Protein AF-0000000083140400 (afdb_homodimer)

InterPro domains:
  IPR005149 Transcription regulator PadR, N-terminal [PF03551] (16-89)
  IPR036388 Winged helix-like DNA-binding domain superfamily [G3DSA:1.10.10.10] (2-108)
  IPR036390 Winged helix DNA-binding domain superfamily [SSF46785] (5-99)

Structure (mmCIF, N/CA/C/O backbone):
data_AF-0000000083140400-model_v1
#
loop_
_entity.id
_entity.type
_entity.pdbx_description
1 polymer 'Transcriptional regulator YqjI'
#
loop_
_atom_site.group_PDB
_atom_site.id
_atom_site.type_symbol
_atom_site.label_atom_id
_atom_site.label_alt_id
_atom_site.label_comp_id
_atom_site.label_asym_id
_atom_site.label_entity_id
_atom_site.label_seq_id
_atom_site.pdbx_PDB_ins_code
_atom_site.Cartn_x
_atom_site.Cartn_y
_atom_site.Cartn_z
_atom_site.occupancy
_atom_site.B_iso_or_equiv
_atom_site.auth_seq_id
_atom_site.auth_comp_id
_atom_site.auth_asym_id
_atom_site.auth_atom_id
_atom_site.pdbx_PDB_model_num
ATOM 1 N N . MET A 1 1 ? 8.641 -5.812 14 1 55.59 1 MET A N 1
ATOM 2 C CA . MET A 1 1 ? 9.031 -6.004 12.609 1 55.59 1 MET A CA 1
ATOM 3 C C . MET A 1 1 ? 8.711 -4.766 11.781 1 55.59 1 MET A C 1
ATOM 5 O O . MET A 1 1 ? 7.672 -4.137 11.969 1 55.59 1 MET A O 1
ATOM 9 N N . ALA A 1 2 ? 9.719 -4.379 11 1 76.62 2 ALA A N 1
ATOM 10 C CA . ALA A 1 2 ? 9.539 -3.174 10.195 1 76.62 2 ALA A CA 1
ATOM 11 C C . ALA A 1 2 ? 8.656 -3.445 8.984 1 76.62 2 ALA A C 1
ATOM 13 O O . ALA A 1 2 ? 8.703 -4.527 8.398 1 76.62 2 ALA A O 1
ATOM 14 N N . VAL A 1 3 ? 7.59 -2.66 8.742 1 90 3 VAL A N 1
A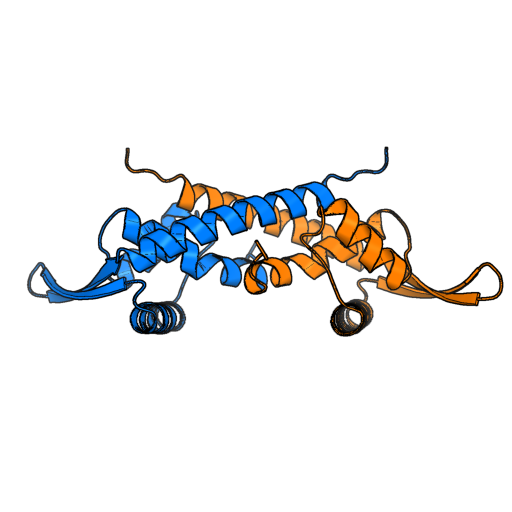TOM 15 C CA . VAL A 1 3 ? 6.703 -2.744 7.586 1 90 3 VAL A CA 1
ATOM 16 C C . VAL A 1 3 ? 7.457 -2.32 6.324 1 90 3 VAL A C 1
ATOM 18 O O . VAL A 1 3 ? 8.219 -1.352 6.344 1 90 3 VAL A O 1
ATOM 21 N N . ASP A 1 4 ? 7.262 -3.107 5.32 1 90.38 4 ASP A N 1
ATOM 22 C CA . ASP A 1 4 ? 7.871 -2.822 4.027 1 90.38 4 ASP A CA 1
ATOM 23 C C . ASP A 1 4 ? 7.551 -1.4 3.568 1 90.38 4 ASP A C 1
ATOM 25 O O . ASP A 1 4 ? 6.402 -0.961 3.646 1 90.38 4 ASP A O 1
ATOM 29 N N . ARG A 1 5 ? 8.578 -0.752 3.094 1 89.88 5 ARG A N 1
ATOM 30 C CA . ARG A 1 5 ? 8.438 0.638 2.674 1 89.88 5 ARG A CA 1
ATOM 31 C C . ARG A 1 5 ? 7.469 0.76 1.502 1 89.88 5 ARG A C 1
ATOM 33 O O . ARG A 1 5 ? 6.746 1.753 1.388 1 89.88 5 ARG A O 1
ATOM 40 N N . SER A 1 6 ? 7.473 -0.221 0.644 1 91.44 6 SER A N 1
ATOM 41 C CA . SER A 1 6 ? 6.602 -0.191 -0.527 1 91.44 6 SER A CA 1
ATOM 42 C C . SER A 1 6 ? 5.133 -0.155 -0.121 1 91.44 6 SER A C 1
ATOM 44 O O . SER A 1 6 ? 4.297 0.389 -0.845 1 91.44 6 SER A O 1
ATOM 46 N N . LEU A 1 7 ? 4.809 -0.678 0.993 1 93.31 7 LEU A N 1
ATOM 47 C CA . LEU A 1 7 ? 3.439 -0.65 1.497 1 93.31 7 LEU A CA 1
ATOM 48 C C . LEU A 1 7 ? 3.082 0.737 2.02 1 93.31 7 LEU A C 1
ATOM 50 O O . LEU A 1 7 ? 2.004 1.259 1.722 1 93.31 7 LEU A O 1
ATOM 54 N N . VAL A 1 8 ? 4.027 1.354 2.713 1 93.38 8 VAL A N 1
ATOM 55 C CA . VAL A 1 8 ? 3.766 2.572 3.475 1 93.38 8 VAL A CA 1
ATOM 56 C C . VAL A 1 8 ? 3.691 3.768 2.527 1 93.38 8 VAL A C 1
ATOM 58 O O . VAL A 1 8 ? 2.857 4.66 2.707 1 93.38 8 VAL A O 1
ATOM 61 N N . SER A 1 9 ? 4.406 3.754 1.445 1 92.31 9 SER A N 1
ATOM 62 C CA . SER A 1 9 ? 4.551 4.914 0.569 1 92.31 9 SER A CA 1
ATOM 63 C C . SER A 1 9 ? 3.234 5.246 -0.125 1 92.31 9 SER A C 1
ATOM 65 O O . SER A 1 9 ? 2.895 6.422 -0.29 1 92.31 9 SER A O 1
ATOM 67 N N . GLY A 1 10 ? 2.504 4.332 -0.424 1 92.69 10 GLY A N 1
ATOM 68 C CA . GLY A 1 10 ? 1.28 4.527 -1.184 1 92.69 10 GLY A CA 1
ATOM 69 C C . GLY A 1 10 ? 0.194 5.23 -0.394 1 92.69 10 GLY A C 1
ATOM 70 O O . GLY A 1 10 ? -0.726 5.812 -0.975 1 92.69 10 GLY A O 1
ATOM 71 N N . SER A 1 11 ? 0.325 5.23 0.892 1 96.06 11 SER A N 1
ATOM 72 C CA . SER A 1 11 ? -0.75 5.762 1.722 1 96.06 11 SER A CA 1
ATOM 73 C C . SER A 1 11 ? -0.312 7.035 2.441 1 96.06 11 SER A C 1
ATOM 75 O O . SER A 1 11 ? -1.126 7.703 3.084 1 96.06 11 SER A O 1
ATOM 77 N N . THR A 1 12 ? 0.872 7.414 2.293 1 96.88 12 THR A N 1
ATOM 78 C CA . THR A 1 12 ? 1.45 8.461 3.125 1 96.88 12 THR A CA 1
ATOM 79 C C . THR A 1 12 ? 0.752 9.797 2.879 1 96.88 12 THR A C 1
ATOM 81 O O . THR A 1 12 ? 0.386 10.5 3.824 1 96.88 12 THR A O 1
ATOM 84 N N . THR A 1 13 ? 0.52 10.148 1.615 1 97.88 13 THR A N 1
ATOM 85 C CA . THR A 1 13 ? -0.16 11.391 1.28 1 97.88 13 THR A CA 1
ATOM 86 C C . THR A 1 13 ? -1.548 11.438 1.912 1 97.88 13 THR A C 1
ATOM 88 O O . THR A 1 13 ? -1.934 12.453 2.502 1 97.88 13 THR A O 1
ATOM 91 N N . MET A 1 14 ? -2.27 10.391 1.793 1 98.38 14 MET A N 1
ATOM 92 C CA . MET A 1 14 ? -3.609 10.297 2.365 1 98.38 14 MET A CA 1
ATOM 93 C C . MET A 1 14 ? -3.576 10.539 3.871 1 98.38 14 MET A C 1
ATOM 95 O O . MET A 1 14 ? -4.402 11.281 4.402 1 98.38 14 MET A O 1
ATOM 99 N N . LEU A 1 15 ? -2.588 9.93 4.527 1 98.62 15 LEU A N 1
ATOM 100 C CA . LEU A 1 15 ? -2.539 9.992 5.984 1 98.62 15 LEU A CA 1
ATOM 101 C C . LEU A 1 15 ? -2.141 11.383 6.457 1 98.62 15 LEU A C 1
ATOM 103 O O . LEU A 1 15 ? -2.654 11.875 7.465 1 98.62 15 LEU A O 1
ATOM 107 N N . LEU A 1 16 ? -1.238 12.008 5.711 1 98.69 16 LEU A N 1
ATOM 108 C CA . LEU A 1 16 ? -0.863 13.375 6.051 1 98.69 16 LEU A CA 1
ATOM 109 C C . LEU A 1 16 ? -2.041 14.32 5.863 1 98.69 16 LEU A C 1
ATOM 111 O O . LEU A 1 16 ? -2.277 15.195 6.699 1 98.69 16 LEU A O 1
ATOM 115 N N . LEU A 1 17 ? -2.764 14.164 4.797 1 98.81 17 LEU A N 1
ATOM 116 C CA . LEU A 1 17 ? -3.955 14.977 4.582 1 98.81 17 LEU A CA 1
ATOM 117 C C . LEU A 1 17 ? -4.992 14.719 5.672 1 98.81 17 LEU A C 1
ATOM 119 O O . LEU A 1 17 ? -5.684 15.648 6.102 1 98.81 17 LEU A O 1
ATOM 123 N N . LYS A 1 18 ? -5.117 13.484 6.035 1 98.81 18 LYS A N 1
ATOM 124 C CA . LYS A 1 18 ? -6.039 13.156 7.121 1 98.81 18 LYS A CA 1
ATOM 125 C C . LYS A 1 18 ? -5.66 13.898 8.398 1 98.81 18 LYS A C 1
ATOM 127 O O . LYS A 1 18 ? -6.527 14.461 9.078 1 98.81 18 LYS A O 1
ATOM 132 N N . LEU A 1 19 ? -4.398 13.883 8.773 1 98.56 19 LEU A N 1
ATOM 133 C CA . LEU A 1 19 ? -3.949 14.625 9.953 1 98.56 19 LEU A CA 1
ATOM 134 C C . LEU A 1 19 ? -4.336 16.094 9.852 1 98.56 19 LEU A C 1
ATOM 136 O O . LEU A 1 19 ? -4.875 16.672 10.805 1 98.56 19 LEU A O 1
ATO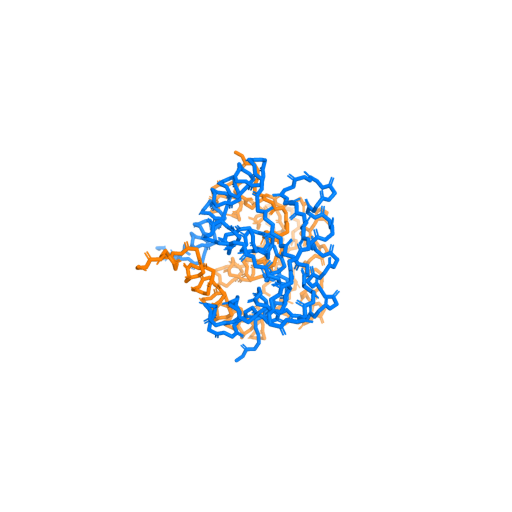M 140 N N . LEU A 1 20 ? -4.094 16.672 8.664 1 98.69 20 LEU A N 1
ATOM 141 C CA . LEU A 1 20 ? -4.316 18.094 8.469 1 98.69 20 LEU A CA 1
ATOM 142 C C . LEU A 1 20 ? -5.809 18.406 8.414 1 98.69 20 LEU A C 1
ATOM 144 O O . LEU A 1 20 ? -6.215 19.562 8.609 1 98.69 20 LEU A O 1
ATOM 148 N N . SER A 1 21 ? -6.598 17.422 8.062 1 98.5 21 SER A N 1
ATOM 149 C CA . SER A 1 21 ? -8.047 17.625 8.086 1 98.5 21 SER A CA 1
ATOM 150 C C . SER A 1 21 ? -8.555 17.797 9.508 1 98.5 21 SER A C 1
ATOM 152 O O . SER A 1 21 ? -9.664 18.297 9.719 1 98.5 21 SER A O 1
ATOM 154 N N . GLU A 1 22 ? -7.824 17.344 10.453 1 98 22 GLU A N 1
ATOM 155 C CA . GLU A 1 22 ? -8.211 17.453 11.859 1 98 22 GLU A CA 1
ATOM 156 C C . GLU A 1 22 ? -7.742 18.766 12.453 1 98 22 GLU A C 1
ATOM 158 O O . GLU A 1 22 ? -8.445 19.375 13.273 1 98 22 GLU A O 1
ATOM 163 N N . LYS A 1 23 ? -6.637 19.266 12.172 1 97.81 23 LYS A N 1
ATOM 164 C CA . LYS A 1 23 ? -6.082 20.562 12.578 1 97.81 23 LYS A CA 1
ATOM 165 C C . LYS A 1 23 ? -4.84 20.906 11.766 1 97.81 23 LYS A C 1
ATOM 167 O O . LYS A 1 23 ? -4.184 20.016 11.219 1 97.81 23 LYS A O 1
ATOM 172 N N . ASP A 1 24 ? -4.516 22.156 11.719 1 98.5 24 ASP A N 1
ATOM 173 C CA . ASP A 1 24 ? -3.248 22.578 11.141 1 98.5 24 ASP A CA 1
ATOM 174 C C . ASP A 1 24 ? -2.066 22.094 11.969 1 98.5 24 ASP A C 1
ATOM 176 O O . ASP A 1 24 ? -2.137 22.062 13.203 1 98.5 24 ASP A O 1
ATOM 180 N N . MET A 1 25 ? -1.02 21.688 11.273 1 97.75 25 MET A N 1
ATOM 181 C CA . MET A 1 25 ? 0.146 21.156 11.977 1 97.75 25 MET A CA 1
ATOM 182 C C . MET A 1 25 ? 1.438 21.641 11.32 1 97.75 25 MET A C 1
ATOM 184 O O . MET A 1 25 ? 1.475 21.875 10.117 1 97.75 25 MET A O 1
ATOM 188 N N . TYR A 1 26 ? 2.514 21.812 12.102 1 97.19 26 TYR A N 1
ATOM 189 C CA . TYR A 1 26 ? 3.852 21.984 11.539 1 97.19 26 TYR A CA 1
ATOM 190 C C . TYR A 1 26 ? 4.539 20.625 11.359 1 97.19 26 TYR A C 1
ATOM 192 O O . TYR A 1 26 ? 4.008 19.594 11.773 1 97.19 26 TYR A O 1
ATOM 200 N N . GLY A 1 27 ? 5.672 20.641 10.672 1 97.19 27 GLY A N 1
ATOM 201 C CA . GLY A 1 27 ? 6.328 19.406 10.234 1 97.19 27 GLY A CA 1
ATOM 202 C C . GLY A 1 27 ? 6.562 18.422 11.359 1 97.19 27 GLY A C 1
ATOM 203 O O . GLY A 1 27 ? 6.156 17.266 11.273 1 97.19 27 GLY A O 1
ATOM 204 N N . TYR A 1 28 ? 7.188 18.906 12.398 1 96.44 28 TYR A N 1
ATOM 205 C CA . TYR A 1 28 ? 7.52 18.047 13.523 1 96.44 28 TYR A CA 1
ATOM 206 C C . TYR A 1 28 ? 6.258 17.469 14.156 1 96.44 28 TYR A C 1
ATOM 208 O O . TYR A 1 28 ? 6.219 16.281 14.523 1 96.44 28 TYR A O 1
ATOM 216 N N . 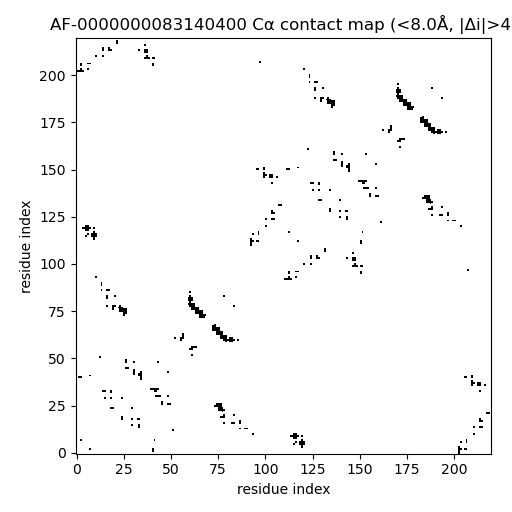GLU A 1 29 ? 5.324 18.25 14.359 1 97.19 29 GLU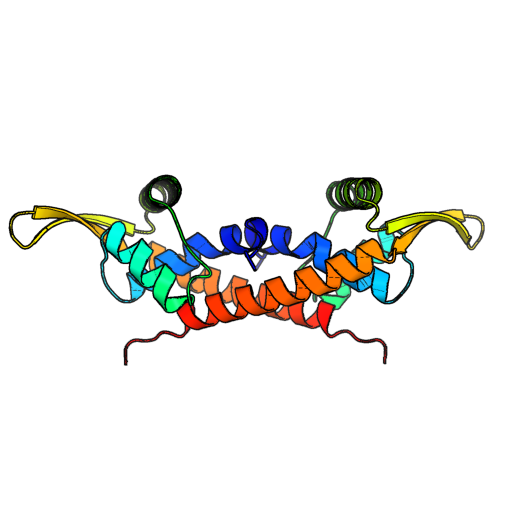 A N 1
ATOM 217 C CA . GLU A 1 29 ? 4.055 17.812 14.93 1 97.19 29 GLU A CA 1
ATOM 218 C C . GLU A 1 29 ? 3.408 16.719 14.078 1 97.19 29 GLU A C 1
ATOM 220 O O . GLU A 1 29 ? 2.848 15.766 14.609 1 97.19 29 GLU A O 1
ATOM 225 N N . MET A 1 30 ? 3.475 16.859 12.781 1 98.19 30 MET A N 1
ATOM 226 C CA . MET A 1 30 ? 2.908 15.867 11.867 1 98.19 30 MET A CA 1
ATOM 227 C C . MET A 1 30 ? 3.627 14.523 12 1 98.19 30 MET A C 1
ATOM 229 O O . MET A 1 30 ? 2.986 13.477 12.047 1 98.19 30 MET A O 1
ATOM 233 N N . ILE A 1 31 ? 4.949 14.609 12.07 1 98.38 31 ILE A N 1
ATOM 234 C CA . ILE A 1 31 ? 5.75 13.398 12.203 1 98.38 31 ILE A CA 1
ATOM 235 C C . ILE A 1 31 ? 5.387 12.68 13.5 1 98.38 31 ILE A C 1
ATOM 237 O O . ILE A 1 31 ? 5.133 11.477 13.5 1 98.38 31 ILE A O 1
ATOM 241 N N . GLU A 1 32 ? 5.254 13.453 14.586 1 98.25 32 GLU A N 1
ATOM 242 C CA . GLU A 1 32 ? 4.973 12.875 15.898 1 98.25 32 GLU A CA 1
ATOM 243 C C . GLU A 1 32 ? 3.555 12.32 15.961 1 98.25 32 GLU A C 1
ATOM 245 O O . GLU A 1 32 ? 3.34 11.211 16.469 1 98.25 32 GLU A O 1
ATOM 250 N N . THR A 1 33 ? 2.645 13.086 15.508 1 98.06 33 THR A N 1
ATOM 251 C CA . THR A 1 33 ? 1.248 12.664 15.547 1 98.06 33 THR A CA 1
ATOM 252 C C . THR A 1 33 ? 1.034 11.414 14.703 1 98.06 33 THR A C 1
ATOM 254 O O . THR A 1 33 ? 0.361 10.477 15.133 1 98.06 33 THR A O 1
ATOM 257 N N . LEU A 1 34 ? 1.595 11.375 13.477 1 98.19 34 LEU A N 1
ATOM 258 C CA . LEU A 1 34 ? 1.479 10.211 12.609 1 98.19 34 LEU A CA 1
ATOM 259 C C . LEU A 1 34 ? 2.088 8.977 13.266 1 98.19 34 LEU A C 1
ATOM 261 O O . LEU A 1 34 ? 1.499 7.891 13.227 1 98.19 34 LEU A O 1
ATOM 265 N N . ARG A 1 35 ? 3.281 9.148 13.828 1 97.94 35 ARG A N 1
ATOM 266 C CA . ARG A 1 35 ? 3.945 8.047 14.523 1 97.94 35 ARG A CA 1
ATOM 267 C C . ARG A 1 35 ? 3.064 7.496 15.641 1 97.94 35 ARG A C 1
ATOM 269 O O . ARG A 1 35 ? 2.863 6.281 15.734 1 97.94 35 ARG A O 1
ATOM 276 N N . GLU A 1 36 ? 2.512 8.383 16.422 1 97.75 36 GLU A N 1
ATOM 277 C CA . GLU A 1 36 ? 1.697 7.984 17.562 1 97.75 36 GLU A CA 1
ATOM 278 C C . GLU A 1 36 ? 0.417 7.285 17.125 1 97.75 36 GLU A C 1
ATOM 280 O O . GLU A 1 36 ? 0.105 6.191 17.594 1 97.75 36 GLU A O 1
ATOM 285 N N . LYS A 1 37 ? -0.291 7.863 16.203 1 97.31 37 LYS A N 1
ATOM 286 C CA . LYS A 1 37 ? -1.569 7.316 15.758 1 97.31 37 LYS A CA 1
ATOM 287 C C . LYS A 1 37 ? -1.378 5.98 15.055 1 97.31 37 LYS A C 1
ATOM 289 O O . LYS A 1 37 ? -2.266 5.125 15.078 1 97.31 37 LYS A O 1
ATOM 294 N N . SER A 1 38 ? -0.272 5.824 14.375 1 97.38 38 SER A N 1
ATOM 295 C CA . SER A 1 38 ? -0.008 4.605 13.617 1 97.38 38 SER A CA 1
ATOM 296 C C . SER A 1 38 ? 0.664 3.551 14.492 1 97.38 38 SER A C 1
ATOM 298 O O . SER A 1 38 ? 1.042 2.482 14 1 97.38 38 SER A O 1
ATOM 300 N N . GLN A 1 39 ? 0.862 3.873 15.82 1 95.88 39 GLN A N 1
ATOM 301 C CA . GLN A 1 39 ? 1.556 2.994 16.766 1 95.88 39 GLN A CA 1
ATOM 302 C C . GLN A 1 39 ? 2.947 2.635 16.25 1 95.88 39 GLN A C 1
ATOM 304 O O . GLN A 1 39 ? 3.316 1.458 16.203 1 95.88 39 GLN A O 1
ATOM 309 N N . ASN A 1 40 ? 3.648 3.623 15.734 1 96.56 40 ASN A N 1
ATOM 310 C CA . ASN A 1 40 ? 5.059 3.605 15.359 1 96.56 40 ASN A CA 1
ATOM 311 C C . ASN A 1 40 ? 5.266 2.914 14.008 1 96.56 40 ASN A C 1
ATOM 313 O O . ASN A 1 40 ? 6.391 2.57 13.656 1 96.56 40 ASN A O 1
ATOM 317 N N . VAL A 1 41 ? 4.223 2.676 13.258 1 96.81 41 VAL A N 1
ATOM 318 C CA . VAL A 1 41 ? 4.348 2.029 11.953 1 96.81 41 VAL A CA 1
ATOM 319 C C . VAL A 1 41 ? 4.805 3.049 10.914 1 96.81 41 VAL A C 1
ATOM 321 O O . VAL A 1 41 ? 5.664 2.754 10.078 1 96.81 41 VAL A O 1
ATOM 324 N N . PHE A 1 42 ? 4.211 4.215 10.922 1 97.06 42 PHE A N 1
ATOM 325 C CA . PHE A 1 42 ? 4.617 5.309 10.047 1 97.06 42 PHE A CA 1
ATOM 326 C C . PHE A 1 42 ? 5.57 6.254 10.773 1 97.06 42 PHE A C 1
ATOM 328 O O . PHE A 1 42 ? 5.133 7.094 11.562 1 97.06 42 PHE A O 1
ATOM 335 N N . GLU A 1 43 ? 6.812 6.125 10.5 1 95.69 43 GLU A N 1
ATOM 336 C CA . GLU A 1 43 ? 7.859 6.969 11.07 1 95.69 43 GLU A CA 1
ATOM 337 C C . GLU A 1 43 ? 8.594 7.75 9.984 1 95.69 43 GLU A C 1
ATOM 339 O O . GLU A 1 43 ? 9.617 7.289 9.461 1 95.69 43 GLU A O 1
ATOM 344 N N . LEU A 1 44 ? 8.148 8.891 9.688 1 96.62 44 LEU A N 1
ATOM 345 C CA . LEU A 1 44 ? 8.727 9.711 8.633 1 96.62 44 LEU A CA 1
ATOM 346 C C . LEU A 1 44 ? 9.898 10.531 9.156 1 96.62 44 LEU A C 1
ATOM 348 O O . LEU A 1 44 ? 9.859 11.031 10.289 1 96.62 44 LEU A O 1
ATOM 352 N N . LYS A 1 45 ? 10.875 10.594 8.398 1 96.25 45 LYS A N 1
ATOM 353 C CA . LYS A 1 45 ? 11.953 11.539 8.648 1 96.25 45 LYS A CA 1
ATOM 354 C C . LYS A 1 45 ? 11.68 12.875 7.973 1 96.25 45 LYS A C 1
ATOM 356 O O . LYS A 1 45 ? 10.914 12.953 7.016 1 96.25 45 LYS A O 1
ATOM 361 N N . ALA A 1 46 ? 12.391 13.914 8.508 1 96.19 46 ALA A N 1
ATOM 362 C CA . ALA A 1 46 ? 12.25 15.242 7.914 1 96.19 46 ALA A CA 1
ATOM 363 C C . ALA A 1 46 ? 12.539 15.211 6.414 1 96.19 46 ALA A C 1
ATOM 365 O O . ALA A 1 46 ? 11.844 15.852 5.629 1 96.19 46 ALA A O 1
ATOM 366 N N . GLY A 1 47 ? 13.453 14.508 6.043 1 97.12 47 GLY A N 1
ATOM 367 C CA . GLY A 1 47 ? 13.875 14.43 4.652 1 97.12 47 GLY A CA 1
ATOM 368 C C . GLY A 1 47 ? 12.828 13.805 3.748 1 97.12 47 GLY A C 1
ATOM 369 O O . GLY A 1 47 ? 12.875 13.977 2.527 1 97.12 47 GLY A O 1
ATOM 370 N N . THR A 1 48 ? 11.914 13.062 4.25 1 96.44 48 THR A N 1
ATOM 371 C CA . THR A 1 48 ? 10.82 12.445 3.514 1 96.44 48 THR A CA 1
ATOM 372 C C . THR A 1 48 ? 9.57 13.312 3.578 1 96.44 48 THR A C 1
ATOM 374 O O . THR A 1 48 ? 8.883 13.508 2.568 1 96.44 48 THR A O 1
ATOM 377 N N . LEU A 1 49 ? 9.32 13.828 4.723 1 98.25 49 LEU A N 1
ATOM 378 C CA . LEU A 1 49 ? 8.102 14.602 4.949 1 98.25 49 LEU A CA 1
ATOM 379 C C . LEU A 1 49 ? 8.102 15.883 4.121 1 98.25 49 LEU A C 1
ATOM 381 O O . LEU A 1 49 ? 7.117 16.188 3.449 1 98.25 49 LEU A O 1
ATOM 385 N N . TYR A 1 50 ? 9.141 16.578 4.203 1 97.94 50 TYR A N 1
ATOM 386 C CA . TYR A 1 50 ? 9.109 17.938 3.682 1 97.94 50 TYR A CA 1
ATOM 387 C C . TYR A 1 50 ? 9.008 17.938 2.162 1 97.94 50 TYR A C 1
ATOM 389 O O . TYR A 1 50 ? 8.258 18.734 1.581 1 97.94 50 TYR A O 1
ATOM 397 N N . PRO A 1 51 ? 9.766 17.141 1.478 1 98.25 51 PRO A N 1
ATOM 398 C CA . PRO A 1 51 ? 9.523 17.047 0.037 1 98.25 51 PRO A CA 1
ATOM 399 C C . PRO A 1 51 ? 8.078 16.672 -0.292 1 98.25 51 PRO A C 1
ATOM 401 O O . PRO A 1 51 ? 7.504 17.188 -1.257 1 98.25 51 PRO A O 1
ATOM 404 N N . LEU A 1 52 ? 7.508 15.766 0.469 1 98 52 LEU A N 1
ATOM 405 C CA . LEU A 1 52 ? 6.113 15.391 0.274 1 98 52 LEU A CA 1
ATOM 406 C C . LEU A 1 52 ? 5.195 16.594 0.47 1 98 52 LEU A C 1
ATOM 408 O O . LEU A 1 52 ? 4.277 16.812 -0.32 1 98 52 LEU A O 1
ATOM 412 N N . LEU A 1 53 ? 5.418 17.344 1.514 1 98.69 53 LEU A N 1
ATOM 413 C CA . LEU A 1 53 ? 4.629 18.531 1.791 1 98.69 53 LEU A CA 1
ATOM 414 C C . LEU A 1 53 ? 4.77 19.547 0.663 1 98.69 53 LEU A C 1
ATOM 416 O O . LEU A 1 53 ? 3.781 20.156 0.243 1 98.69 53 LEU A O 1
ATOM 420 N N . HIS A 1 54 ? 5.965 19.719 0.23 1 98.5 54 HIS A N 1
ATOM 421 C CA . HIS A 1 54 ? 6.199 20.641 -0.877 1 98.5 54 HIS A CA 1
ATOM 422 C C . HIS A 1 54 ? 5.422 20.219 -2.119 1 98.5 54 HIS A C 1
ATOM 424 O O . HIS A 1 54 ? 4.781 21.047 -2.768 1 98.5 54 HIS A O 1
ATOM 430 N N . GLY A 1 55 ? 5.523 18.938 -2.453 1 98.5 55 GLY A N 1
ATOM 431 C CA . GLY A 1 55 ? 4.762 18.422 -3.578 1 98.5 55 GLY A CA 1
ATOM 432 C C . GLY A 1 55 ? 3.268 18.641 -3.438 1 98.5 55 GLY A C 1
ATOM 433 O O . GLY A 1 55 ? 2.592 19 -4.406 1 98.5 55 GLY A O 1
ATOM 434 N N . MET A 1 56 ? 2.727 18.453 -2.305 1 98.75 56 MET A N 1
ATOM 435 C CA . MET A 1 56 ? 1.301 18.641 -2.053 1 98.75 56 MET A CA 1
ATOM 436 C C . MET A 1 56 ? 0.921 20.125 -2.137 1 98.75 56 MET A C 1
ATOM 438 O O . MET A 1 56 ? -0.185 20.453 -2.562 1 98.75 56 MET A O 1
ATOM 442 N N . GLU A 1 57 ? 1.804 20.922 -1.646 1 98.81 57 GLU A N 1
ATOM 443 C CA . GLU A 1 57 ? 1.582 22.359 -1.786 1 98.81 57 GLU A CA 1
ATOM 444 C C . GLU A 1 57 ? 1.524 22.766 -3.256 1 98.81 57 GLU A C 1
ATOM 446 O O . GLU A 1 57 ? 0.646 23.531 -3.658 1 98.81 57 GLU A O 1
ATOM 451 N N . ASP A 1 58 ? 2.465 22.266 -4.055 1 98.69 58 ASP A N 1
ATOM 452 C CA . ASP A 1 58 ? 2.518 22.547 -5.484 1 98.69 58 ASP A CA 1
ATOM 453 C C . ASP A 1 58 ? 1.218 22.141 -6.172 1 98.69 58 ASP A C 1
ATOM 455 O O . ASP A 1 58 ? 0.784 22.797 -7.125 1 98.69 58 ASP A O 1
ATOM 459 N N . LYS A 1 59 ? 0.599 21.109 -5.652 1 98.62 59 LYS A N 1
ATOM 460 C CA . LYS A 1 59 ? -0.638 20.594 -6.223 1 98.62 59 LYS A CA 1
ATOM 461 C C . LYS A 1 59 ? -1.859 21.25 -5.598 1 98.62 59 LYS A C 1
ATOM 463 O O . LYS A 1 59 ? -2.996 20.891 -5.898 1 98.62 59 LYS A O 1
ATOM 468 N N . LYS A 1 60 ? -1.614 22.109 -4.625 1 98.81 60 LYS A N 1
ATOM 469 C CA . LYS A 1 60 ? -2.625 22.938 -3.967 1 98.81 60 LYS A CA 1
ATOM 470 C C . LYS A 1 60 ? -3.473 22.109 -3.008 1 98.81 60 LYS A C 1
ATOM 472 O O . LYS A 1 60 ? -4.629 22.438 -2.748 1 98.81 60 LYS A O 1
ATOM 477 N N . TYR A 1 61 ? -2.928 20.984 -2.568 1 98.88 61 TYR A N 1
ATOM 478 C CA . TYR A 1 61 ? -3.621 20.188 -1.568 1 98.88 61 TYR A CA 1
ATOM 479 C C . TYR A 1 61 ? -3.59 20.859 -0.205 1 98.88 61 TYR A C 1
ATOM 481 O O . TYR A 1 61 ? -4.469 20.641 0.629 1 98.88 61 TYR A O 1
ATOM 489 N N . LEU A 1 62 ? -2.545 21.609 0.095 1 98.88 62 LEU A N 1
ATOM 490 C CA . LEU A 1 62 ? -2.375 22.328 1.354 1 98.88 62 LEU A CA 1
ATOM 491 C C . LEU A 1 62 ? -1.718 23.688 1.121 1 98.88 62 LEU A C 1
ATOM 493 O O . LEU A 1 62 ? -1.185 23.938 0.039 1 98.88 62 LEU A O 1
ATOM 497 N N . THR A 1 63 ? -1.848 24.578 2.029 1 98.81 63 THR A N 1
ATOM 498 C CA . THR A 1 63 ? -1.15 25.859 2.084 1 98.81 63 THR A CA 1
ATOM 499 C C . THR A 1 63 ? -0.254 25.938 3.318 1 98.81 63 THR A C 1
ATOM 501 O O . THR A 1 63 ? -0.399 25.141 4.246 1 98.81 63 THR A O 1
ATOM 504 N N . VAL A 1 64 ? 0.691 26.781 3.219 1 98.25 64 VAL A N 1
ATOM 505 C CA . VAL A 1 64 ? 1.636 26.938 4.316 1 98.25 64 VAL A CA 1
ATOM 506 C C . VAL A 1 64 ? 1.581 28.375 4.836 1 98.25 64 VAL A C 1
ATOM 508 O O . VAL A 1 64 ? 1.429 29.312 4.059 1 98.25 64 VAL A O 1
ATOM 511 N N . TYR A 1 65 ? 1.61 28.562 6.098 1 98.06 65 TYR A N 1
ATOM 512 C CA . TYR A 1 65 ? 1.696 29.891 6.703 1 98.06 65 TYR A CA 1
ATOM 513 C C . TYR A 1 65 ? 2.578 29.859 7.945 1 98.06 65 TYR A C 1
ATOM 515 O O . TYR A 1 65 ? 2.803 28.812 8.531 1 98.06 65 TYR A O 1
ATOM 523 N N . GLU A 1 66 ? 3.164 31.016 8.211 1 97.19 66 GLU A N 1
ATOM 524 C CA . GLU A 1 66 ? 4.027 31.109 9.383 1 97.19 66 GLU A CA 1
ATOM 525 C C . GLU A 1 66 ? 3.248 31.578 10.609 1 97.19 66 GLU A C 1
ATOM 527 O O . GLU A 1 66 ? 2.369 32.438 10.5 1 97.19 66 GLU A O 1
ATOM 532 N N . LYS A 1 67 ? 3.568 30.953 11.742 1 94.62 67 LYS A N 1
ATOM 533 C CA . LYS A 1 67 ? 2.977 31.344 13.023 1 94.62 67 LYS A CA 1
ATOM 534 C C . LYS A 1 67 ? 4.023 31.344 14.133 1 94.62 67 LYS A C 1
ATOM 536 O O . LYS A 1 67 ? 4.887 30.469 14.195 1 94.62 67 LYS A O 1
ATOM 541 N N . GLU A 1 68 ? 4.031 32.469 14.859 1 90.88 68 GLU A N 1
ATOM 542 C CA . GLU A 1 68 ? 4.941 32.531 16 1 90.88 68 GLU A CA 1
ATOM 543 C C . GLU A 1 68 ? 4.305 31.953 17.266 1 90.88 68 GLU A C 1
ATOM 545 O O . GLU A 1 68 ? 3.207 32.375 17.656 1 90.88 68 GLU A O 1
ATOM 550 N N . VAL A 1 69 ? 4.816 30.953 17.75 1 82.19 69 VAL A N 1
ATOM 551 C CA . VAL A 1 69 ? 4.355 30.359 19 1 82.19 69 VAL A CA 1
ATOM 552 C C . VAL A 1 69 ? 5.52 30.266 19.984 1 82.19 69 VAL A C 1
ATOM 554 O O . VAL A 1 69 ? 6.551 29.656 19.688 1 82.19 69 VAL A O 1
ATOM 557 N N . GLY A 1 70 ? 5.301 30.891 21.172 1 87.12 70 GLY A N 1
ATOM 558 C CA . GLY A 1 70 ? 6.328 30.844 22.188 1 87.12 70 GLY A CA 1
ATOM 559 C C . GLY A 1 70 ? 7.637 31.469 21.75 1 87.12 70 GLY A C 1
ATOM 560 O O . GLY A 1 70 ? 8.711 30.953 22.062 1 87.12 70 GLY A O 1
ATOM 561 N N . GLY A 1 71 ? 7.617 32.438 20.859 1 87.5 71 GLY A N 1
ATOM 562 C CA . GLY A 1 71 ? 8.805 33.156 20.422 1 87.5 71 GLY A CA 1
ATOM 563 C C . GLY A 1 71 ? 9.5 32.5 19.25 1 87.5 71 GLY A C 1
ATOM 564 O O . GLY A 1 71 ? 10.547 32.969 18.797 1 87.5 71 GLY A O 1
ATOM 565 N N . LYS A 1 72 ? 8.977 31.328 18.891 1 89.81 72 LYS A N 1
ATOM 566 C CA . LYS A 1 72 ? 9.531 30.641 17.719 1 89.81 72 LYS A CA 1
ATOM 567 C C . LYS A 1 72 ? 8.57 30.688 16.547 1 89.81 72 LYS A C 1
ATOM 569 O O . LYS A 1 72 ? 7.355 30.547 16.719 1 89.81 72 LYS A O 1
ATOM 574 N N . VAL A 1 73 ? 9.164 31.078 15.445 1 94.12 73 VAL A N 1
ATOM 575 C CA . VAL A 1 73 ? 8.367 31.094 14.219 1 94.12 73 VAL A CA 1
ATOM 576 C C . VAL A 1 73 ? 8.383 29.703 13.586 1 94.12 73 VAL A C 1
ATOM 578 O O . VAL A 1 73 ? 9.445 29.109 13.383 1 94.12 73 VAL A O 1
ATOM 581 N N . ARG A 1 74 ? 7.172 29.125 13.375 1 93.69 74 ARG A N 1
ATOM 582 C CA . ARG A 1 74 ? 7.043 27.812 12.734 1 93.69 74 ARG A CA 1
ATOM 583 C C . ARG A 1 74 ? 6.164 27.906 11.492 1 93.69 74 ARG A C 1
ATOM 585 O O . ARG A 1 74 ? 5.27 28.75 11.414 1 93.69 74 ARG A O 1
ATOM 592 N N . LYS A 1 75 ? 6.512 27 10.57 1 96.19 75 LYS A N 1
ATOM 593 C CA . LYS A 1 75 ? 5.68 26.859 9.375 1 96.19 75 LYS A CA 1
ATOM 594 C C . LYS A 1 75 ? 4.562 25.844 9.602 1 96.19 75 LYS A C 1
ATOM 596 O O . LYS A 1 75 ? 4.832 24.672 9.891 1 96.19 75 LYS A O 1
ATOM 601 N N . TYR A 1 76 ? 3.352 26.375 9.477 1 97.88 76 TYR A N 1
ATOM 602 C CA . TYR A 1 76 ? 2.176 25.531 9.633 1 97.88 76 TYR A CA 1
ATOM 603 C C . TYR A 1 76 ? 1.57 25.188 8.273 1 97.88 76 TYR A C 1
ATOM 605 O O . TYR A 1 76 ? 1.609 26.016 7.348 1 97.88 76 TYR A O 1
ATOM 613 N N . TYR A 1 77 ? 1.048 24.031 8.219 1 98.75 77 TYR A N 1
ATOM 614 C CA . TYR A 1 77 ? 0.383 23.562 7.008 1 98.75 77 TYR A CA 1
ATOM 615 C C . TYR A 1 77 ? -1.116 23.406 7.234 1 98.75 77 TYR A C 1
ATOM 617 O O . TYR A 1 77 ? -1.545 22.891 8.266 1 98.75 77 TYR A O 1
ATOM 625 N N . SER A 1 78 ? -1.823 23.891 6.258 1 98.81 78 SER A N 1
ATOM 626 C CA . SER A 1 78 ? -3.281 23.844 6.305 1 98.81 78 SER A CA 1
ATOM 627 C C . SER A 1 78 ? -3.852 23.172 5.059 1 98.81 78 SER A C 1
ATOM 629 O O . SER A 1 78 ? -3.467 23.516 3.936 1 98.81 78 SER A O 1
ATOM 631 N N . ILE A 1 79 ? -4.801 22.25 5.211 1 98.88 79 ILE A N 1
ATOM 632 C CA . ILE A 1 79 ? -5.418 21.562 4.082 1 98.88 79 ILE A CA 1
ATOM 633 C C . ILE A 1 79 ? -6.379 22.5 3.367 1 98.88 79 ILE A C 1
ATOM 635 O O . ILE A 1 79 ? -7.062 23.312 4.008 1 98.88 79 ILE A O 1
ATOM 639 N N . THR A 1 80 ? -6.422 22.438 2.057 1 98.94 80 THR A N 1
ATOM 640 C CA . THR A 1 80 ? -7.32 23.25 1.241 1 98.94 80 THR A CA 1
ATOM 641 C C . THR A 1 80 ? -8.586 22.469 0.886 1 98.94 80 THR A C 1
ATOM 643 O O . THR A 1 80 ? -8.711 21.297 1.23 1 98.94 80 THR A O 1
ATOM 646 N N . LYS A 1 81 ? -9.531 23.156 0.206 1 98.81 81 LYS A N 1
ATOM 647 C CA . LYS A 1 81 ? -10.703 22.469 -0.329 1 98.81 81 LYS A CA 1
ATOM 648 C C . LYS A 1 81 ? -10.305 21.375 -1.301 1 98.81 81 LYS A C 1
ATOM 650 O O . LYS A 1 81 ? -10.883 20.281 -1.284 1 98.81 81 LYS A O 1
ATOM 655 N N . THR A 1 82 ? -9.328 21.672 -2.15 1 98.88 82 THR A N 1
ATOM 656 C CA . THR A 1 82 ? -8.805 20.672 -3.08 1 98.88 82 THR A CA 1
ATOM 657 C C . THR A 1 82 ? -8.211 19.484 -2.324 1 98.88 82 THR A C 1
ATOM 659 O O . THR A 1 82 ? -8.461 18.328 -2.684 1 98.88 82 THR A O 1
ATOM 662 N N . GLY A 1 83 ? -7.438 19.75 -1.275 1 98.88 83 GLY A N 1
ATOM 663 C CA . GLY A 1 83 ? -6.855 18.703 -0.458 1 98.88 83 GLY A CA 1
ATOM 664 C C . GLY A 1 83 ? -7.895 17.812 0.196 1 98.88 83 GLY A C 1
ATOM 665 O O . GLY A 1 83 ? -7.707 16.594 0.29 1 98.88 83 GLY A O 1
ATOM 666 N N . ARG A 1 84 ? -9 18.406 0.633 1 98.81 84 ARG A N 1
ATOM 667 C CA . ARG A 1 84 ? -10.078 17.641 1.248 1 98.81 84 ARG A CA 1
ATOM 668 C C . ARG A 1 84 ? -10.75 16.719 0.228 1 98.81 84 ARG A C 1
ATOM 670 O O . ARG A 1 84 ? -11.125 15.594 0.551 1 98.81 84 ARG A O 1
ATOM 677 N N . LYS A 1 85 ? -10.93 17.25 -0.954 1 98.75 85 LYS A N 1
ATOM 678 C CA . LYS A 1 85 ? -11.484 16.438 -2.025 1 98.75 85 LYS A CA 1
ATOM 679 C C . LYS A 1 85 ? -10.57 15.25 -2.334 1 98.75 85 LYS A C 1
ATOM 681 O O . LYS A 1 85 ? -11.047 14.117 -2.463 1 98.75 85 LYS A O 1
ATOM 686 N N . VAL A 1 86 ? -9.289 15.531 -2.402 1 98.5 86 VAL A N 1
ATOM 687 C CA . VAL A 1 86 ? -8.312 14.484 -2.689 1 98.5 86 VAL A CA 1
ATOM 688 C C . VAL A 1 86 ? -8.305 13.461 -1.556 1 98.5 86 VAL A C 1
ATOM 690 O O . VAL A 1 86 ? -8.219 12.258 -1.802 1 98.5 86 VAL A O 1
ATOM 693 N N . LEU A 1 87 ? -8.375 13.93 -0.341 1 98.5 87 LEU A N 1
ATOM 694 C CA . LEU A 1 87 ? -8.43 13.031 0.804 1 98.5 87 LEU A CA 1
ATOM 695 C C . LEU A 1 87 ? -9.594 12.055 0.671 1 98.5 87 LEU A C 1
ATOM 697 O O . LEU A 1 87 ? -9.422 10.844 0.872 1 98.5 87 LEU A O 1
ATOM 701 N N . GLU A 1 88 ? -10.766 12.586 0.365 1 98.38 88 GLU A N 1
ATOM 702 C CA . GLU A 1 88 ? -11.938 11.727 0.232 1 98.38 88 GLU A CA 1
ATOM 703 C C . GLU A 1 88 ? -11.766 10.727 -0.908 1 98.38 88 GLU A C 1
ATOM 705 O O . GLU A 1 88 ? -12.148 9.562 -0.785 1 98.38 88 GLU A O 1
ATOM 710 N N . GLU A 1 89 ? -11.188 11.141 -2.006 1 98.06 89 GLU A N 1
ATOM 711 C CA . GLU A 1 89 ? -10.891 10.242 -3.117 1 98.06 89 GLU A CA 1
ATOM 712 C C . GLU A 1 89 ? -9.93 9.141 -2.697 1 98.06 89 GLU A C 1
ATOM 714 O O . GLU A 1 89 ? -10.133 7.973 -3.033 1 98.06 89 GLU A O 1
ATOM 719 N N . LYS A 1 90 ? -8.914 9.508 -1.965 1 97.69 90 LYS A N 1
ATOM 720 C CA . LYS A 1 90 ? -7.91 8.539 -1.538 1 97.69 90 LYS A CA 1
ATOM 721 C C . LYS A 1 90 ? -8.484 7.562 -0.518 1 97.69 90 LYS A C 1
ATOM 723 O O . LYS A 1 90 ? -8.125 6.387 -0.507 1 97.69 90 LYS A O 1
ATOM 728 N N . LYS A 1 91 ? -9.344 8.047 0.317 1 97.81 91 LYS A N 1
ATOM 729 C CA . LYS A 1 91 ? -10.031 7.148 1.247 1 97.81 91 LYS A CA 1
ATOM 730 C C . LYS A 1 91 ? -10.836 6.094 0.499 1 97.81 91 LYS A C 1
ATOM 732 O O . LYS A 1 91 ? -10.844 4.922 0.882 1 97.81 91 LYS A O 1
ATOM 737 N N . GLU A 1 92 ? -11.508 6.543 -0.485 1 97.81 92 GLU A N 1
ATOM 738 C CA . GLU A 1 92 ? -12.289 5.613 -1.292 1 97.81 92 GLU A CA 1
ATOM 739 C C . GLU A 1 92 ? -11.391 4.598 -1.995 1 97.81 92 GLU A C 1
ATOM 741 O O . GLU A 1 92 ? -11.688 3.4 -2.004 1 97.81 92 GLU A O 1
ATOM 746 N N . GLU A 1 93 ? -10.32 5.098 -2.564 1 97.25 93 GLU A N 1
ATOM 747 C CA . GLU A 1 93 ? -9.359 4.203 -3.197 1 97.25 93 GLU A CA 1
ATOM 748 C C . GLU A 1 93 ? -8.82 3.178 -2.203 1 97.25 93 GLU A C 1
ATOM 750 O O . GLU A 1 93 ? -8.68 1.999 -2.537 1 97.25 93 GLU A O 1
ATOM 755 N N . TRP A 1 94 ? -8.5 3.664 -1.035 1 97.25 94 TRP A N 1
ATOM 756 C CA . TRP A 1 94 ? -7.969 2.791 0.005 1 97.25 94 TRP A CA 1
ATOM 757 C C . TRP A 1 94 ? -8.961 1.689 0.354 1 97.25 94 TRP A C 1
ATOM 759 O O . TRP A 1 94 ? -8.586 0.527 0.508 1 97.25 94 TRP A O 1
ATOM 769 N N . LYS A 1 95 ? -10.188 2.051 0.49 1 97.44 95 LYS A N 1
ATOM 770 C CA . LYS A 1 95 ? -11.219 1.075 0.817 1 97.44 95 LYS A CA 1
ATOM 771 C C . LYS A 1 95 ? -11.32 -0.002 -0.259 1 97.44 95 LYS A C 1
ATOM 773 O O . LYS A 1 95 ? -11.391 -1.192 0.052 1 97.44 95 LYS A O 1
ATOM 778 N N . ILE A 1 96 ? -11.344 0.4 -1.486 1 97.38 96 ILE A N 1
ATOM 779 C CA . ILE A 1 96 ? -11.43 -0.528 -2.607 1 97.38 96 ILE A CA 1
ATOM 780 C C . ILE A 1 96 ? -10.195 -1.43 -2.625 1 97.38 96 ILE A C 1
ATOM 782 O O . ILE A 1 96 ? -10.312 -2.652 -2.725 1 97.38 96 ILE A O 1
ATOM 786 N N . TYR A 1 97 ? -9.031 -0.821 -2.445 1 97.38 97 TYR A N 1
ATOM 787 C CA . TYR A 1 97 ? -7.754 -1.527 -2.461 1 97.38 97 TYR A CA 1
ATOM 788 C C . TYR A 1 97 ? -7.68 -2.537 -1.322 1 97.38 97 TYR A C 1
ATOM 790 O O . TYR A 1 97 ? -7.355 -3.707 -1.542 1 97.38 97 TYR A O 1
ATOM 798 N N . SER A 1 98 ? -7.918 -2.061 -0.146 1 97.38 98 SER A N 1
ATOM 799 C CA . SER A 1 98 ? -7.777 -2.939 1.01 1 97.38 98 SER A CA 1
ATOM 800 C C . SER A 1 98 ? -8.766 -4.098 0.948 1 97.38 98 SER A C 1
ATOM 802 O O . SER A 1 98 ? -8.438 -5.223 1.328 1 97.38 98 SER A O 1
ATOM 804 N N . SER A 1 99 ? -9.992 -3.865 0.497 1 97.38 99 SER A N 1
ATOM 805 C CA . SER A 1 99 ? -10.969 -4.938 0.32 1 97.38 99 SER A CA 1
ATOM 806 C C . SER A 1 99 ? -10.484 -5.961 -0.702 1 97.38 99 SER A C 1
ATOM 808 O O . SER A 1 99 ? -10.656 -7.164 -0.508 1 97.38 99 SER A O 1
ATOM 810 N N . ALA A 1 100 ? -9.914 -5.5 -1.775 1 97.38 100 ALA A N 1
ATOM 811 C CA . ALA A 1 100 ? -9.383 -6.387 -2.809 1 97.38 100 ALA A CA 1
ATOM 812 C C . ALA A 1 100 ? -8.281 -7.289 -2.248 1 97.38 100 ALA A C 1
ATOM 814 O O . ALA A 1 100 ? -8.258 -8.484 -2.529 1 97.38 100 ALA A O 1
ATOM 815 N N . VAL A 1 101 ? -7.383 -6.715 -1.495 1 98 101 VAL A N 1
ATOM 816 C CA . VAL A 1 101 ? -6.301 -7.488 -0.896 1 98 101 VAL A CA 1
ATOM 817 C C . VAL A 1 101 ? -6.883 -8.578 0.004 1 98 101 VAL A C 1
ATOM 819 O O . VAL A 1 101 ? -6.48 -9.742 -0.083 1 98 101 VAL A O 1
ATOM 822 N N . VAL A 1 102 ? -7.805 -8.211 0.826 1 97.69 102 VAL A N 1
ATOM 823 C CA . VAL A 1 102 ? -8.406 -9.156 1.76 1 97.69 102 VAL A CA 1
ATOM 824 C C . VAL A 1 102 ? -9.102 -10.273 0.986 1 97.69 102 VAL A C 1
ATOM 826 O O . VAL A 1 102 ? -9.031 -11.445 1.376 1 97.69 102 VAL A O 1
ATOM 829 N N . ASN A 1 103 ? -9.766 -9.93 -0.067 1 97.44 103 ASN A N 1
ATOM 830 C CA . ASN A 1 103 ? -10.438 -10.93 -0.887 1 97.44 103 ASN A CA 1
ATOM 831 C C . ASN A 1 103 ? -9.453 -11.961 -1.436 1 97.44 103 ASN A C 1
ATOM 833 O O . ASN A 1 103 ? -9.758 -13.156 -1.468 1 97.44 103 ASN A O 1
ATOM 837 N N . VAL A 1 104 ? -8.328 -11.516 -1.893 1 98 104 VAL A N 1
ATOM 838 C CA . VAL A 1 104 ? -7.332 -12.422 -2.451 1 98 104 VAL A CA 1
ATOM 839 C C . VAL A 1 104 ? -6.734 -13.281 -1.34 1 98 104 VAL A C 1
ATOM 841 O O . VAL A 1 104 ? -6.527 -14.484 -1.518 1 98 104 VAL A O 1
ATOM 844 N N . LEU A 1 105 ? -6.441 -12.672 -0.21 1 97.62 105 LEU A N 1
ATOM 845 C CA . LEU A 1 105 ? -5.805 -13.375 0.893 1 97.62 105 LEU A CA 1
ATOM 846 C C . LEU A 1 105 ? -6.742 -14.43 1.479 1 97.62 105 LEU A C 1
ATOM 848 O O . LEU A 1 105 ? -6.293 -15.484 1.925 1 97.62 105 LEU A O 1
ATOM 852 N N . ASN A 1 106 ? -8.047 -14.078 1.647 1 86.88 106 ASN A N 1
ATOM 853 C CA . ASN A 1 106 ? -9.016 -14.969 2.262 1 86.88 106 ASN A CA 1
ATOM 854 C C . ASN A 1 106 ? -9.594 -15.953 1.248 1 86.88 106 ASN A C 1
ATOM 856 O O . ASN A 1 106 ? -10.305 -16.891 1.619 1 86.88 106 ASN A O 1
ATOM 860 N N . ALA A 1 107 ? -9.477 -15.672 -0.021 1 66.5 107 ALA A N 1
ATOM 861 C CA . ALA A 1 107 ? -10.016 -16.578 -1.026 1 66.5 107 ALA A CA 1
ATOM 862 C C . ALA A 1 107 ? -9.492 -18 -0.814 1 66.5 107 ALA A C 1
ATOM 864 O O . ALA A 1 107 ? -8.328 -18.281 -1.089 1 66.5 107 ALA A O 1
ATOM 865 N N . ALA A 1 108 ? -9.453 -18.547 0.471 1 50.41 108 ALA A N 1
ATOM 866 C CA . ALA A 1 108 ? -9.227 -19.984 0.676 1 50.41 108 ALA A CA 1
ATOM 867 C C . ALA A 1 108 ? -10.195 -20.812 -0.161 1 50.41 108 ALA A C 1
ATOM 869 O O . ALA A 1 108 ? -11.336 -20.406 -0.397 1 50.41 108 ALA A O 1
ATOM 870 N N . VAL A 1 109 ? -9.578 -21.844 -0.991 1 38.91 109 VAL A N 1
ATOM 871 C CA . VAL A 1 109 ? -10.195 -22.953 -1.709 1 38.91 109 VAL A CA 1
ATOM 872 C C . VAL A 1 109 ? -11.312 -23.562 -0.862 1 38.91 109 VAL A C 1
ATOM 874 O O . VAL A 1 109 ? -11.094 -23.938 0.29 1 38.91 109 VAL A O 1
ATOM 877 N N . CYS A 1 110 ? -12.633 -23.094 -1.074 1 27.39 110 CYS A N 1
ATOM 878 C CA . CYS A 1 110 ? -13.539 -24.172 -0.711 1 27.39 110 CYS A CA 1
ATOM 879 C C . CYS A 1 110 ? -13.125 -25.469 -1.372 1 27.39 110 CYS A C 1
ATOM 881 O O . CYS A 1 110 ? -12.641 -25.484 -2.506 1 27.39 110 CYS A O 1
ATOM 883 N N . MET B 1 1 ? -13.352 3.664 -10.414 1 55.78 1 MET B N 1
ATOM 884 C CA . MET B 1 1 ? -12.156 4.477 -10.227 1 55.78 1 MET B CA 1
ATOM 885 C C . MET B 1 1 ? -10.914 3.594 -10.07 1 55.78 1 MET B C 1
ATOM 887 O O . MET B 1 1 ? -10.977 2.535 -9.445 1 55.78 1 MET B O 1
ATOM 891 N N . ALA B 1 2 ? -9.891 3.992 -10.805 1 76.44 2 ALA B N 1
ATOM 892 C CA . ALA B 1 2 ? -8.664 3.191 -10.773 1 76.44 2 ALA B CA 1
ATOM 893 C C . ALA B 1 2 ? -7.887 3.428 -9.484 1 76.44 2 ALA B C 1
ATOM 895 O O . ALA B 1 2 ? -7.859 4.547 -8.961 1 76.44 2 ALA B O 1
ATOM 896 N N . VAL B 1 3 ? -7.484 2.4 -8.742 1 90.19 3 VAL B N 1
ATOM 897 C CA . VAL B 1 3 ? -6.668 2.461 -7.531 1 90.19 3 VAL B CA 1
ATOM 898 C C . VAL B 1 3 ? -5.262 2.938 -7.883 1 90.19 3 VAL B C 1
ATOM 900 O O . VAL B 1 3 ? -4.691 2.52 -8.891 1 90.19 3 VAL B O 1
ATOM 903 N N . ASP B 1 4 ? -4.809 3.838 -7.062 1 90.44 4 ASP B N 1
ATOM 904 C CA . ASP B 1 4 ? -3.457 4.367 -7.23 1 90.44 4 ASP B CA 1
ATOM 905 C C . ASP B 1 4 ? -2.43 3.24 -7.297 1 90.44 4 ASP B C 1
ATOM 907 O O . ASP B 1 4 ? -2.471 2.309 -6.488 1 90.44 4 ASP B O 1
ATOM 911 N N . ARG B 1 5 ? -1.545 3.379 -8.25 1 90 5 ARG B N 1
ATOM 912 C CA . ARG B 1 5 ? -0.535 2.35 -8.469 1 90 5 ARG B CA 1
ATOM 913 C C . ARG B 1 5 ? 0.376 2.207 -7.258 1 90 5 ARG B C 1
ATOM 915 O O . ARG B 1 5 ? 0.834 1.106 -6.941 1 90 5 ARG B O 1
ATOM 922 N N . SER B 1 6 ? 0.638 3.307 -6.617 1 91.44 6 SER B N 1
ATOM 923 C CA . SER B 1 6 ? 1.52 3.287 -5.453 1 91.44 6 SER B CA 1
ATOM 924 C C . SER B 1 6 ? 0.953 2.404 -4.348 1 91.44 6 SER B C 1
ATOM 926 O O . SER B 1 6 ? 1.705 1.821 -3.564 1 91.44 6 SER B O 1
ATOM 928 N N . LEU B 1 7 ? -0.304 2.277 -4.266 1 93.38 7 LEU B N 1
ATOM 929 C CA . LEU B 1 7 ? -0.944 1.418 -3.277 1 93.38 7 LEU B CA 1
ATOM 930 C C . LEU B 1 7 ? -0.784 -0.053 -3.648 1 93.38 7 LEU B C 1
ATOM 932 O O . LEU B 1 7 ? -0.444 -0.879 -2.799 1 93.38 7 LEU B O 1
ATOM 936 N N . VAL B 1 8 ? -0.94 -0.346 -4.93 1 93.5 8 VAL B N 1
ATOM 937 C CA . VAL B 1 8 ? -1.056 -1.721 -5.406 1 93.5 8 VAL B CA 1
ATOM 938 C C . VAL B 1 8 ? 0.324 -2.375 -5.43 1 93.5 8 VAL B C 1
ATOM 940 O O . VAL B 1 8 ? 0.464 -3.555 -5.102 1 93.5 8 VAL B O 1
ATOM 943 N N . SER B 1 9 ? 1.367 -1.632 -5.66 1 92.31 9 SER B N 1
ATOM 944 C CA . SER B 1 9 ? 2.701 -2.18 -5.883 1 92.31 9 SER B CA 1
ATOM 945 C C . SER B 1 9 ? 3.248 -2.834 -4.617 1 92.31 9 SER B C 1
ATOM 947 O O . SER B 1 9 ? 3.904 -3.875 -4.684 1 92.31 9 SER B O 1
ATOM 949 N N . GLY B 1 10 ? 2.939 -2.346 -3.551 1 92.81 10 GLY B N 1
ATOM 950 C CA . GLY B 1 10 ? 3.494 -2.818 -2.293 1 92.81 10 GLY B CA 1
ATOM 951 C C . GLY B 1 10 ? 2.984 -4.191 -1.895 1 92.81 10 GLY B C 1
ATOM 952 O O . GLY B 1 10 ? 3.617 -4.891 -1.101 1 92.81 10 GLY B O 1
ATOM 953 N N . SER B 1 11 ? 1.899 -4.586 -2.471 1 96.12 11 SER B N 1
ATOM 954 C CA . SER B 1 11 ? 1.273 -5.832 -2.035 1 96.12 11 SER B CA 1
ATOM 955 C C . SER B 1 11 ? 1.337 -6.895 -3.127 1 96.12 11 SER B C 1
ATOM 957 O O . SER B 1 11 ? 0.975 -8.047 -2.896 1 96.12 11 SER B O 1
ATOM 959 N N . THR B 1 12 ? 1.842 -6.578 -4.223 1 96.94 12 THR B N 1
ATOM 960 C CA . THR B 1 12 ? 1.721 -7.434 -5.395 1 96.94 12 THR B CA 1
ATOM 961 C C . THR B 1 12 ? 2.461 -8.75 -5.184 1 96.94 12 THR B C 1
ATOM 963 O O . THR B 1 12 ? 1.921 -9.828 -5.457 1 96.94 12 THR B O 1
ATOM 966 N N . THR B 1 13 ? 3.68 -8.688 -4.66 1 97.88 13 THR B N 1
ATOM 967 C CA . THR B 1 13 ? 4.457 -9.898 -4.398 1 97.88 13 THR B CA 1
ATOM 968 C C . THR B 1 13 ? 3.705 -10.828 -3.451 1 97.88 13 THR B C 1
ATOM 970 O O . THR B 1 13 ? 3.619 -12.031 -3.695 1 97.88 13 THR B O 1
ATOM 973 N N . MET B 1 14 ? 3.195 -10.305 -2.412 1 98.38 14 MET B N 1
ATOM 974 C CA . MET B 1 14 ? 2.438 -11.078 -1.432 1 98.38 14 MET B CA 1
ATOM 975 C C . MET B 1 14 ? 1.262 -11.789 -2.09 1 98.38 14 MET B C 1
ATOM 977 O O . MET B 1 14 ? 1.028 -12.969 -1.841 1 98.38 14 MET B O 1
ATOM 981 N N . LEU B 1 15 ? 0.557 -11.055 -2.949 1 98.62 15 LEU B N 1
ATOM 982 C CA . LEU B 1 15 ? -0.661 -11.602 -3.541 1 98.62 15 LEU B CA 1
ATOM 983 C C . LEU B 1 15 ? -0.332 -12.695 -4.555 1 98.62 15 LEU B C 1
ATOM 985 O O . LEU B 1 15 ? -1.049 -13.688 -4.652 1 98.62 15 LEU B O 1
ATOM 989 N N . LEU B 1 16 ? 0.763 -12.492 -5.281 1 98.69 16 LEU B N 1
ATOM 990 C CA . LEU B 1 16 ? 1.187 -13.531 -6.219 1 98.69 16 LEU B CA 1
ATOM 991 C C . LEU B 1 16 ? 1.614 -14.789 -5.477 1 98.69 16 LEU B C 1
ATOM 993 O O . LEU B 1 16 ? 1.276 -15.898 -5.891 1 98.69 16 LEU B O 1
ATOM 997 N N . LEU B 1 17 ? 2.332 -14.633 -4.422 1 98.81 17 LEU B N 1
ATOM 998 C CA . LEU B 1 17 ? 2.717 -15.781 -3.609 1 98.81 17 LEU B CA 1
ATOM 999 C C . LEU B 1 17 ? 1.488 -16.469 -3.021 1 98.81 17 LEU B C 1
ATOM 1001 O O . LEU B 1 17 ? 1.452 -17.688 -2.908 1 98.81 17 LEU B O 1
ATOM 1005 N N . LYS B 1 18 ? 0.561 -15.656 -2.596 1 98.81 18 LYS B N 1
ATOM 1006 C CA . LYS B 1 18 ? -0.68 -16.234 -2.08 1 98.81 18 LYS B CA 1
ATOM 1007 C C . LYS B 1 18 ? -1.366 -17.094 -3.133 1 98.81 18 LYS B C 1
ATOM 1009 O O . LYS B 1 18 ? -1.814 -18.203 -2.834 1 98.81 18 LYS B O 1
ATOM 1014 N N . LEU B 1 19 ? -1.497 -16.625 -4.355 1 98.56 19 LEU B N 1
ATOM 1015 C CA . LEU B 1 19 ? -2.082 -17.406 -5.43 1 98.56 19 LEU B CA 1
ATOM 1016 C C . LEU B 1 19 ? -1.347 -18.734 -5.586 1 98.56 19 LEU B C 1
ATOM 1018 O O . LEU B 1 19 ? -1.976 -19.797 -5.672 1 98.56 19 LEU B O 1
ATOM 1022 N N . LEU B 1 20 ? -0.001 -18.656 -5.574 1 98.62 20 LEU B N 1
ATOM 1023 C CA . LEU B 1 20 ? 0.817 -19.844 -5.82 1 98.62 20 LEU B CA 1
ATOM 1024 C C . LEU B 1 20 ? 0.774 -20.797 -4.629 1 98.62 20 LEU B C 1
ATOM 1026 O O . LEU B 1 20 ? 1.1 -21.969 -4.762 1 98.62 20 LEU B O 1
ATOM 1030 N N . SER B 1 21 ? 0.474 -20.266 -3.475 1 98.5 21 SER B N 1
ATOM 1031 C CA . SER B 1 21 ? 0.312 -21.125 -2.307 1 98.5 21 SER B CA 1
ATOM 1032 C C . SER B 1 21 ? -0.909 -22.016 -2.447 1 98.5 21 SER B C 1
ATOM 1034 O O . SER B 1 21 ? -1.027 -23.031 -1.748 1 98.5 21 SER B O 1
ATOM 1036 N N . GLU B 1 22 ? -1.818 -21.625 -3.25 1 98 22 GLU B N 1
ATOM 1037 C CA . GLU B 1 22 ? -3.039 -22.406 -3.465 1 98 22 GLU B CA 1
ATOM 1038 C C . GLU B 1 22 ? -2.846 -23.453 -4.559 1 98 22 GLU B C 1
ATOM 1040 O O . GLU B 1 22 ? -3.385 -24.547 -4.469 1 98 22 GLU B O 1
ATOM 1045 N N . LYS B 1 23 ? -2.176 -23.219 -5.594 1 97.81 23 LYS B N 1
ATOM 1046 C CA . LYS B 1 23 ? -1.822 -24.125 -6.68 1 97.81 23 LYS B CA 1
ATOM 1047 C C . LYS B 1 23 ? -0.75 -23.516 -7.578 1 97.81 23 LYS B C 1
ATOM 1049 O O . LYS B 1 23 ? -0.596 -22.297 -7.629 1 97.81 23 LYS B O 1
ATOM 1054 N N . ASP B 1 24 ? -0.065 -24.344 -8.297 1 98.5 24 ASP B N 1
ATOM 1055 C CA . ASP B 1 24 ? 0.851 -23.859 -9.328 1 98.5 24 ASP B CA 1
ATOM 1056 C C . ASP B 1 24 ? 0.09 -23.203 -10.469 1 98.5 24 ASP B C 1
ATOM 1058 O O . ASP B 1 24 ? -0.993 -23.641 -10.852 1 98.5 24 ASP B O 1
ATOM 1062 N N . MET B 1 25 ? 0.673 -22.125 -10.961 1 97.75 25 MET B N 1
ATOM 1063 C CA . MET B 1 25 ? 0.001 -21.406 -12.031 1 97.75 25 MET B CA 1
ATOM 1064 C C . MET B 1 25 ? 1.004 -20.922 -13.078 1 97.75 25 MET B C 1
ATOM 1066 O O . MET B 1 25 ? 2.166 -20.672 -12.758 1 97.75 25 MET B O 1
ATOM 1070 N N . TYR B 1 26 ? 0.589 -20.812 -14.352 1 97.19 26 TYR B N 1
ATOM 1071 C CA . TYR B 1 26 ? 1.364 -20.094 -15.359 1 97.19 26 TYR B CA 1
ATOM 1072 C C . TYR B 1 26 ? 0.981 -18.625 -15.398 1 97.19 26 TYR B C 1
ATOM 1074 O O . TYR B 1 26 ? 0.042 -18.203 -14.719 1 97.19 26 TYR B O 1
ATOM 1082 N N . GLY B 1 27 ? 1.762 -17.844 -16.125 1 97.12 27 GLY B N 1
ATOM 1083 C CA . GLY B 1 27 ? 1.657 -16.391 -16.094 1 97.12 27 GLY B CA 1
ATOM 1084 C C . GLY B 1 27 ? 0.25 -15.891 -16.359 1 97.12 27 GLY B C 1
ATOM 1085 O O . GLY B 1 27 ? -0.299 -15.125 -15.555 1 97.12 27 GLY B O 1
ATOM 1086 N N . TYR B 1 28 ? -0.313 -16.344 -17.453 1 96.38 28 TYR B N 1
ATOM 1087 C CA . TYR B 1 28 ? -1.645 -15.883 -17.828 1 96.38 28 TYR B CA 1
ATOM 1088 C C . TYR B 1 28 ? -2.674 -16.266 -16.766 1 96.38 28 TYR B C 1
ATOM 1090 O O . TYR B 1 28 ? -3.561 -15.461 -16.453 1 96.38 28 TYR B O 1
ATOM 1098 N N . GLU B 1 29 ? -2.623 -17.406 -16.312 1 97.19 29 GLU B N 1
ATOM 1099 C CA . GLU B 1 29 ? -3.535 -17.875 -15.273 1 97.19 29 GLU B CA 1
ATOM 1100 C C . GLU B 1 29 ? -3.428 -17.016 -14.016 1 97.19 29 GLU B C 1
ATOM 1102 O O . GLU B 1 29 ? -4.438 -16.703 -13.383 1 97.19 29 GLU B O 1
ATOM 1107 N N . MET B 1 30 ? -2.23 -16.625 -13.656 1 98.19 30 MET B N 1
ATOM 1108 C CA . MET B 1 30 ? -2.014 -15.781 -12.484 1 98.19 30 MET B CA 1
ATOM 1109 C C . MET B 1 30 ? -2.656 -14.406 -12.672 1 98.19 30 MET B C 1
ATOM 1111 O O . MET B 1 30 ? -3.303 -13.891 -11.758 1 98.19 30 MET B O 1
ATOM 1115 N N . ILE B 1 31 ? -2.465 -13.859 -13.852 1 98.44 31 ILE B N 1
ATOM 1116 C CA . ILE B 1 31 ? -3.035 -12.555 -14.164 1 98.44 31 ILE B CA 1
ATOM 1117 C C . ILE B 1 31 ? -4.559 -12.617 -14.062 1 98.44 31 ILE B C 1
ATOM 1119 O O . ILE B 1 31 ? -5.18 -11.773 -13.414 1 98.44 31 ILE B O 1
ATOM 1123 N N . GLU B 1 32 ? -5.141 -13.68 -14.617 1 98.25 32 GLU B N 1
ATOM 1124 C CA . GLU B 1 32 ? -6.59 -13.82 -14.648 1 98.25 32 GLU B CA 1
ATOM 1125 C C . GLU B 1 32 ? -7.148 -14.078 -13.25 1 98.25 32 GLU B C 1
ATOM 1127 O O . GLU B 1 32 ? -8.148 -13.477 -12.852 1 98.25 32 GLU B O 1
ATOM 1132 N N . THR B 1 33 ? -6.531 -14.969 -12.578 1 98.06 33 THR B N 1
ATOM 1133 C CA . THR B 1 33 ? -6.992 -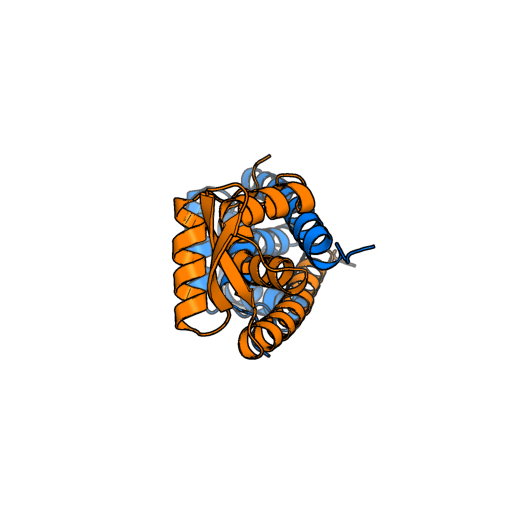15.32 -11.242 1 98.06 33 THR B CA 1
ATOM 1134 C C . THR B 1 33 ? -6.906 -14.125 -10.305 1 98.06 33 THR B C 1
ATOM 1136 O O . THR B 1 33 ? -7.84 -13.852 -9.547 1 98.06 33 THR B O 1
ATOM 1139 N N . LEU B 1 34 ? -5.773 -13.391 -10.328 1 98.12 34 LEU B N 1
ATOM 1140 C CA . LEU B 1 34 ? -5.602 -12.203 -9.492 1 98.12 34 LEU B CA 1
ATOM 1141 C C . LEU B 1 34 ? -6.66 -11.156 -9.812 1 98.12 34 LEU B C 1
ATOM 1143 O O . LEU B 1 34 ? -7.242 -10.555 -8.906 1 98.12 34 LEU B O 1
ATOM 1147 N N . ARG B 1 35 ? -6.883 -10.914 -11.102 1 97.94 35 ARG B N 1
ATOM 1148 C CA . ARG B 1 35 ? -7.902 -9.961 -11.531 1 97.94 35 ARG B CA 1
ATOM 1149 C C . ARG B 1 35 ? -9.273 -10.336 -10.977 1 97.94 35 ARG B C 1
ATOM 1151 O O . ARG B 1 35 ? -9.969 -9.492 -10.406 1 97.94 35 ARG B O 1
ATOM 1158 N N . GLU B 1 36 ? -9.609 -11.594 -11.102 1 97.75 36 GLU B N 1
ATOM 1159 C CA . GLU B 1 36 ? -10.922 -12.078 -10.672 1 97.75 36 GLU B CA 1
ATOM 1160 C C . GLU B 1 36 ? -11.07 -11.969 -9.156 1 97.75 36 GLU B C 1
ATOM 1162 O O . GLU B 1 36 ? -12.055 -11.414 -8.664 1 97.75 36 GLU B O 1
ATOM 1167 N N . LYS B 1 37 ? -10.125 -12.453 -8.43 1 97.31 37 LYS B N 1
ATOM 1168 C CA . LYS B 1 37 ? -10.211 -12.469 -6.977 1 97.31 37 LYS B CA 1
ATOM 1169 C C . LYS B 1 37 ? -10.211 -11.055 -6.406 1 97.31 37 LYS B C 1
ATOM 1171 O O . LYS B 1 37 ? -10.773 -10.812 -5.34 1 97.31 37 LYS B O 1
ATOM 1176 N N . SER B 1 38 ? -9.523 -10.164 -7.066 1 97.38 38 SER B N 1
ATOM 1177 C CA . SER B 1 38 ? -9.414 -8.797 -6.582 1 97.38 38 SER B CA 1
ATOM 1178 C C . SER B 1 38 ? -10.562 -7.934 -7.098 1 97.38 38 SER B C 1
ATOM 1180 O O . SER B 1 38 ? -10.594 -6.723 -6.863 1 97.38 38 SER B O 1
ATOM 1182 N N . GLN B 1 39 ? -11.516 -8.562 -7.855 1 95.88 39 GLN B N 1
ATOM 1183 C CA . GLN B 1 39 ? -12.633 -7.855 -8.477 1 95.88 39 GLN B CA 1
ATOM 1184 C C . GLN B 1 39 ? -12.133 -6.715 -9.359 1 95.88 39 GLN B C 1
ATOM 1186 O O . GLN B 1 39 ? -12.609 -5.578 -9.234 1 95.88 39 GLN B O 1
ATOM 1191 N N . ASN B 1 40 ? -11.109 -6.977 -10.141 1 96.56 40 ASN B N 1
ATOM 1192 C CA . ASN B 1 40 ? -10.562 -6.145 -11.203 1 96.56 40 ASN B CA 1
ATOM 1193 C C . ASN B 1 40 ? -9.703 -5.016 -10.648 1 96.56 40 ASN B C 1
ATOM 1195 O O . ASN B 1 40 ? -9.367 -4.07 -11.367 1 96.56 40 ASN B O 1
ATOM 1199 N N . VAL B 1 41 ? -9.328 -5.062 -9.383 1 96.81 41 VAL B N 1
ATOM 1200 C CA . VAL B 1 41 ? -8.492 -4.027 -8.789 1 96.81 41 VAL B CA 1
ATOM 1201 C C . VAL B 1 41 ? -7.031 -4.258 -9.172 1 96.81 41 VAL B C 1
ATOM 1203 O O . VAL B 1 41 ? -6.312 -3.312 -9.5 1 96.81 41 VAL B O 1
ATOM 1206 N N . PHE B 1 42 ? -6.582 -5.48 -9.086 1 97.06 42 PHE B N 1
ATOM 1207 C CA . PHE B 1 42 ? -5.242 -5.855 -9.516 1 97.06 42 PHE B CA 1
ATOM 1208 C C . PHE B 1 42 ? -5.266 -6.41 -10.938 1 97.06 42 PHE B C 1
ATOM 1210 O O . PHE B 1 42 ? -5.609 -7.574 -11.148 1 97.06 42 PHE B O 1
ATOM 1217 N N . GLU B 1 43 ? -4.887 -5.609 -11.859 1 95.75 43 GLU B N 1
ATOM 1218 C CA . GLU B 1 43 ? -4.816 -5.98 -13.273 1 95.75 43 GLU B CA 1
ATOM 1219 C C . GLU B 1 43 ? -3.389 -5.867 -13.805 1 95.75 43 GLU B C 1
ATOM 1221 O O . GLU B 1 43 ? -3.008 -4.84 -14.359 1 95.75 43 GLU B O 1
ATOM 1226 N N . LEU B 1 44 ? -2.652 -6.883 -13.695 1 96.62 44 LEU B N 1
ATOM 1227 C CA . LEU B 1 44 ? -1.252 -6.887 -14.109 1 96.62 44 LEU B CA 1
ATOM 1228 C C . LEU B 1 44 ? -1.121 -7.168 -15.602 1 96.62 44 LEU B C 1
ATOM 1230 O O . LEU B 1 44 ? -1.861 -7.988 -16.141 1 96.62 44 LEU B O 1
ATOM 1234 N N . LYS B 1 45 ? -0.285 -6.477 -16.172 1 96.19 45 LYS B N 1
ATOM 1235 C CA . LYS B 1 45 ? 0.128 -6.801 -17.531 1 96.19 45 LYS B CA 1
ATOM 1236 C C . LYS B 1 45 ? 1.313 -7.762 -17.547 1 96.19 45 LYS B C 1
ATOM 1238 O O . LYS B 1 45 ? 2.051 -7.848 -16.562 1 96.19 45 LYS B O 1
ATOM 1243 N N . ALA B 1 46 ? 1.482 -8.453 -18.719 1 96.12 46 ALA B N 1
ATOM 1244 C CA . ALA B 1 46 ? 2.609 -9.375 -18.859 1 96.12 46 ALA B CA 1
ATOM 1245 C C . ALA B 1 46 ? 3.93 -8.672 -18.562 1 96.12 46 ALA B C 1
ATOM 1247 O O . ALA B 1 46 ? 4.809 -9.242 -17.906 1 96.12 46 ALA B O 1
ATOM 1248 N N . GLY B 1 47 ? 4.047 -7.531 -18.953 1 97.19 47 GLY B N 1
ATOM 1249 C CA . GLY B 1 47 ? 5.273 -6.766 -18.797 1 97.19 47 GLY B CA 1
ATOM 1250 C C . GLY B 1 47 ? 5.586 -6.453 -17.344 1 97.19 47 GLY B C 1
ATOM 1251 O O . GLY B 1 47 ? 6.727 -6.133 -17 1 97.19 47 GLY B O 1
ATOM 1252 N N . THR B 1 48 ? 4.652 -6.473 -16.469 1 96.56 48 THR B N 1
ATOM 1253 C CA . THR B 1 48 ? 4.816 -6.246 -15.031 1 96.56 48 THR B CA 1
ATOM 1254 C C . THR B 1 48 ? 4.977 -7.57 -14.289 1 96.56 48 THR B C 1
ATOM 1256 O O . THR B 1 48 ? 5.832 -7.695 -13.414 1 96.56 48 THR B O 1
ATOM 1259 N N . LEU B 1 49 ? 4.195 -8.508 -14.672 1 98.25 49 LEU B N 1
ATOM 1260 C CA . LEU B 1 49 ? 4.172 -9.789 -13.977 1 98.25 49 LEU B CA 1
ATOM 1261 C C . LEU B 1 49 ? 5.5 -10.523 -14.141 1 98.25 49 LEU B C 1
ATOM 1263 O O . LEU B 1 49 ? 6.07 -11.008 -13.156 1 98.25 49 LEU B O 1
ATOM 1267 N N . TYR B 1 50 ? 5.926 -10.609 -15.312 1 98 50 TYR B N 1
ATOM 1268 C CA . TYR B 1 50 ? 7.023 -11.531 -15.586 1 98 50 TYR B CA 1
ATOM 1269 C C . TYR B 1 50 ? 8.32 -11.047 -14.953 1 98 50 TYR B C 1
ATOM 1271 O O . TYR B 1 50 ? 9.078 -11.836 -14.383 1 98 50 TYR B O 1
ATOM 1279 N N . PRO B 1 51 ? 8.648 -9.789 -15.062 1 98.25 51 PRO B N 1
ATOM 1280 C CA . PRO B 1 51 ? 9.812 -9.32 -14.297 1 98.25 51 PRO B CA 1
ATOM 1281 C C . PRO B 1 51 ? 9.68 -9.602 -12.805 1 98.25 51 PRO B C 1
ATOM 1283 O O . PRO B 1 51 ? 10.672 -9.945 -12.148 1 98.25 51 PRO B O 1
ATOM 1286 N N . LEU B 1 52 ? 8.5 -9.422 -12.258 1 98.06 52 LEU B N 1
ATOM 1287 C CA . LEU B 1 52 ? 8.258 -9.727 -10.852 1 98.06 52 LEU B CA 1
ATOM 1288 C C . LEU B 1 52 ? 8.523 -11.203 -10.57 1 98.06 52 LEU B C 1
ATOM 1290 O O . LEU B 1 52 ? 9.164 -11.547 -9.57 1 98.06 52 LEU B O 1
ATOM 1294 N N . LEU B 1 53 ? 8.023 -12.07 -11.398 1 98.69 53 LEU B N 1
ATOM 1295 C CA . LEU B 1 53 ? 8.227 -13.5 -11.25 1 98.69 53 LEU B CA 1
ATOM 1296 C C . LEU B 1 53 ? 9.711 -13.852 -11.336 1 98.69 53 LEU B C 1
ATOM 1298 O O . LEU B 1 53 ? 10.203 -14.664 -10.547 1 98.69 53 LEU B O 1
ATOM 1302 N N . HIS B 1 54 ? 10.352 -13.258 -12.273 1 98.5 54 HIS B N 1
ATOM 1303 C CA . HIS B 1 54 ? 11.781 -13.484 -12.406 1 98.5 54 HIS B CA 1
ATOM 1304 C C . HIS B 1 54 ? 12.523 -13.086 -11.133 1 98.5 54 HIS B C 1
ATOM 1306 O O . HIS B 1 54 ? 13.383 -13.828 -10.648 1 98.5 54 HIS B O 1
ATOM 1312 N N . GLY B 1 55 ? 12.227 -11.898 -10.648 1 98.56 55 GLY B N 1
ATOM 1313 C CA . GLY B 1 55 ? 12.82 -11.453 -9.398 1 98.56 55 GLY B CA 1
ATOM 1314 C C . GLY B 1 55 ? 12.562 -12.398 -8.242 1 98.56 55 GLY B C 1
ATOM 1315 O O . GLY B 1 55 ? 13.461 -12.664 -7.438 1 98.56 55 GLY B O 1
ATOM 1316 N N . MET B 1 56 ? 11.406 -12.906 -8.109 1 98.75 56 MET B N 1
ATOM 1317 C CA . MET B 1 56 ? 11.055 -13.836 -7.039 1 98.75 56 MET B CA 1
ATOM 1318 C C . MET B 1 56 ? 11.766 -15.172 -7.211 1 98.75 56 MET B C 1
ATOM 1320 O O . MET B 1 56 ? 12.117 -15.82 -6.227 1 98.75 56 MET B O 1
ATOM 1324 N N . GLU B 1 57 ? 11.875 -15.562 -8.438 1 98.75 57 GLU B N 1
ATOM 1325 C CA . GLU B 1 57 ? 12.648 -16.766 -8.711 1 98.75 57 GLU B CA 1
ATOM 1326 C C . GLU B 1 57 ? 14.102 -16.594 -8.281 1 98.75 57 GLU B C 1
ATOM 1328 O O . GLU B 1 57 ? 14.68 -17.484 -7.652 1 98.75 57 GLU B O 1
ATOM 1333 N N . ASP B 1 58 ? 14.695 -15.461 -8.633 1 98.69 58 ASP B N 1
ATOM 1334 C CA . ASP B 1 58 ? 16.078 -15.156 -8.266 1 98.69 58 ASP B CA 1
ATOM 1335 C C . ASP B 1 58 ? 16.266 -15.211 -6.754 1 98.69 58 ASP B C 1
ATOM 1337 O O . ASP B 1 58 ? 17.328 -15.602 -6.27 1 98.69 58 ASP B O 1
ATOM 1341 N N . LYS B 1 59 ? 15.227 -14.867 -6.031 1 98.62 59 LYS B N 1
ATOM 1342 C CA . LYS B 1 59 ? 15.273 -14.844 -4.574 1 98.62 59 LYS B CA 1
ATOM 1343 C C . LYS B 1 59 ? 14.852 -16.188 -3.986 1 98.62 59 LYS B C 1
ATOM 1345 O O . LYS B 1 59 ? 14.75 -16.344 -2.768 1 98.62 59 LYS B O 1
ATOM 1350 N N . LYS B 1 60 ? 14.461 -17.109 -4.855 1 98.81 60 LYS B N 1
ATOM 1351 C CA . LYS B 1 60 ? 14.125 -18.484 -4.52 1 98.81 60 LYS B CA 1
ATOM 1352 C C . LYS B 1 60 ? 12.766 -18.562 -3.836 1 98.81 60 LYS B C 1
ATOM 1354 O O . LYS B 1 60 ? 12.516 -19.484 -3.051 1 98.81 60 LYS B O 1
ATOM 1359 N N . TYR B 1 61 ? 11.945 -17.562 -4.059 1 98.88 61 TYR B N 1
ATOM 1360 C CA . TYR B 1 61 ? 10.586 -17.609 -3.533 1 98.88 61 TYR B CA 1
ATOM 1361 C C . TYR B 1 61 ? 9.742 -18.625 -4.293 1 98.88 61 TYR B C 1
ATOM 1363 O O . TYR B 1 61 ? 8.773 -19.156 -3.756 1 98.88 61 TYR B O 1
ATOM 1371 N N . LEU B 1 62 ? 10 -18.812 -5.555 1 98.81 62 LEU B N 1
ATOM 1372 C CA . LEU B 1 62 ? 9.289 -19.75 -6.414 1 98.81 62 LEU B CA 1
ATOM 1373 C C . LEU B 1 62 ? 10.25 -20.438 -7.379 1 98.81 62 LEU B C 1
ATOM 1375 O O . LEU B 1 62 ? 11.398 -20 -7.535 1 98.81 62 LEU B O 1
ATOM 1379 N N . THR B 1 63 ? 9.875 -21.547 -7.934 1 98.81 63 THR B N 1
ATOM 1380 C CA . THR B 1 63 ? 10.555 -22.25 -9.008 1 98.81 63 THR B CA 1
ATOM 1381 C C . THR B 1 63 ? 9.68 -22.328 -10.258 1 98.81 63 THR B C 1
ATOM 1383 O O . THR B 1 63 ? 8.469 -22.078 -10.188 1 98.81 63 THR B O 1
ATOM 1386 N N . VAL B 1 64 ? 10.328 -22.516 -11.328 1 98.19 64 VAL B N 1
ATOM 1387 C CA . VAL B 1 64 ? 9.617 -22.578 -12.602 1 98.19 64 VAL B CA 1
ATOM 1388 C C . VAL B 1 64 ? 9.852 -23.938 -13.258 1 98.19 64 VAL B C 1
ATOM 1390 O O . VAL B 1 64 ? 10.953 -24.484 -13.188 1 98.19 64 VAL B O 1
ATOM 1393 N N . TYR B 1 65 ? 8.867 -24.516 -13.812 1 98.06 65 TYR B N 1
ATOM 1394 C CA . TYR B 1 65 ? 8.992 -25.75 -14.586 1 98.06 65 TYR B CA 1
ATOM 1395 C C . TYR B 1 65 ? 8.055 -25.75 -15.789 1 98.06 65 TYR B C 1
ATOM 1397 O O . TYR B 1 65 ? 7.074 -25 -15.812 1 98.06 65 TYR B O 1
ATOM 1405 N N . GLU B 1 66 ? 8.477 -26.469 -16.797 1 97.25 66 GLU B N 1
ATOM 1406 C CA . GLU B 1 66 ? 7.656 -26.547 -18 1 97.25 66 GLU B CA 1
ATOM 1407 C C . GLU B 1 66 ? 6.703 -27.734 -17.938 1 97.25 66 GLU B C 1
ATOM 1409 O O . GLU B 1 66 ? 7.066 -28.812 -17.453 1 97.25 66 GLU B O 1
ATOM 1414 N N . LYS B 1 67 ? 5.473 -27.5 -18.422 1 94.62 67 LYS B N 1
ATOM 1415 C CA . LYS B 1 67 ? 4.465 -28.547 -18.516 1 94.62 67 LYS B CA 1
ATOM 1416 C C . LYS B 1 67 ? 3.688 -28.453 -19.828 1 94.62 67 LYS B C 1
ATOM 1418 O O . LYS B 1 67 ? 3.352 -27.344 -20.266 1 94.62 67 LYS B O 1
ATOM 1423 N N . GLU B 1 68 ? 3.592 -29.562 -20.484 1 90.75 68 GLU B N 1
ATOM 1424 C CA . GLU B 1 68 ? 2.803 -29.609 -21.719 1 90.75 68 GLU B CA 1
ATOM 1425 C C . GLU B 1 68 ? 1.334 -29.891 -21.422 1 90.75 68 GLU B C 1
ATOM 1427 O O . GLU B 1 68 ? 1.014 -30.891 -20.766 1 90.75 68 GLU B O 1
ATOM 1432 N N . VAL B 1 69 ? 0.514 -29.031 -21.672 1 81.88 69 VAL B N 1
ATOM 1433 C CA . VAL B 1 69 ? -0.924 -29.234 -21.516 1 81.88 69 VAL B CA 1
ATOM 1434 C C . VAL B 1 69 ? -1.628 -28.938 -22.844 1 81.88 69 VAL B C 1
ATOM 1436 O O . VAL B 1 69 ? -1.502 -27.844 -23.406 1 81.88 69 VAL B O 1
ATOM 1439 N N . GLY B 1 70 ? -2.375 -29.953 -23.312 1 87.12 70 GLY B N 1
ATOM 1440 C CA . GLY B 1 70 ? -3.111 -29.797 -24.547 1 87.12 70 GLY B CA 1
ATOM 1441 C C . GLY B 1 70 ? -2.215 -29.5 -25.734 1 87.12 70 GLY B C 1
ATOM 1442 O O . GLY B 1 70 ? -2.559 -28.672 -26.594 1 87.12 70 GLY B O 1
ATOM 1443 N N . GLY B 1 71 ? -0.975 -29.953 -25.75 1 87.44 71 GLY B N 1
ATOM 1444 C CA . GLY B 1 71 ? -0.067 -29.797 -26.875 1 87.44 71 GLY B CA 1
ATOM 1445 C C . GLY B 1 71 ? 0.74 -28.5 -26.797 1 87.44 71 GLY B C 1
ATOM 1446 O O . GLY B 1 71 ? 1.525 -28.203 -27.703 1 87.44 71 GLY B O 1
ATOM 1447 N N . LYS B 1 72 ? 0.379 -27.703 -25.797 1 89.62 72 LYS B N 1
ATOM 1448 C CA . LYS B 1 72 ? 1.141 -26.469 -25.609 1 89.62 72 LYS B CA 1
ATOM 1449 C C . LYS B 1 72 ? 2.021 -26.562 -24.359 1 89.62 72 LYS B C 1
ATOM 1451 O O . LYS B 1 72 ? 1.598 -27.094 -23.328 1 89.62 72 LYS B O 1
ATOM 1456 N N . VAL B 1 73 ? 3.254 -26.188 -24.594 1 94.19 73 VAL B N 1
ATOM 1457 C CA . VAL B 1 73 ? 4.18 -26.156 -23.469 1 94.19 73 VAL B CA 1
ATOM 1458 C C . VAL B 1 73 ? 4.055 -24.812 -22.75 1 94.19 73 VAL B C 1
ATOM 1460 O O . VAL B 1 73 ? 4.121 -23.75 -23.375 1 94.19 73 VAL B O 1
ATOM 1463 N N . ARG B 1 74 ? 3.756 -24.859 -21.438 1 93.69 74 ARG B N 1
ATOM 1464 C CA . ARG B 1 74 ? 3.656 -23.641 -20.625 1 93.69 74 ARG B CA 1
ATOM 1465 C C . ARG B 1 74 ? 4.629 -23.703 -19.453 1 93.69 74 ARG B C 1
ATOM 1467 O O . ARG B 1 74 ? 4.957 -24.781 -18.953 1 93.69 74 ARG B O 1
ATOM 1474 N N . LYS B 1 75 ? 5.051 -22.5 -19.078 1 96.12 75 LYS B N 1
ATOM 1475 C CA . LYS B 1 75 ? 5.875 -22.359 -17.891 1 96.12 75 LYS B CA 1
ATOM 1476 C C . LYS B 1 75 ? 5.012 -22.172 -16.641 1 96.12 75 LYS B C 1
ATOM 1478 O O . LYS B 1 75 ? 4.242 -21.203 -16.562 1 96.12 75 LYS B O 1
ATOM 1483 N N . TYR B 1 76 ? 5.176 -23.125 -15.758 1 97.88 76 TYR B N 1
ATOM 1484 C CA . TYR B 1 76 ? 4.449 -23.078 -14.492 1 97.88 76 TYR B CA 1
ATOM 1485 C C . TYR B 1 76 ? 5.359 -22.609 -13.359 1 97.88 76 TYR B C 1
ATOM 1487 O O . TYR B 1 76 ? 6.551 -22.922 -13.344 1 97.88 76 TYR B O 1
ATOM 1495 N N . TYR B 1 77 ? 4.754 -21.906 -12.477 1 98.75 77 TYR B N 1
ATOM 1496 C CA . TYR B 1 77 ? 5.465 -21.422 -11.297 1 98.75 77 TYR B CA 1
ATOM 1497 C C . TYR B 1 77 ? 4.953 -22.109 -10.031 1 98.75 77 TYR B C 1
ATOM 1499 O O . TYR B 1 77 ? 3.742 -22.281 -9.859 1 98.75 77 TYR B O 1
ATOM 1507 N N . SER B 1 78 ? 5.91 -22.484 -9.242 1 98.81 78 SER B N 1
ATOM 1508 C CA . SER B 1 78 ? 5.605 -23.172 -7.992 1 98.81 78 SER B CA 1
ATOM 1509 C C . SER B 1 78 ? 6.27 -22.469 -6.809 1 98.81 78 SER B C 1
ATOM 1511 O O . SER B 1 78 ? 7.461 -22.156 -6.855 1 98.81 78 SER B O 1
ATOM 1513 N N . ILE B 1 79 ? 5.539 -22.234 -5.723 1 98.88 79 ILE B N 1
ATOM 1514 C CA . ILE B 1 79 ? 6.082 -21.594 -4.535 1 98.88 79 ILE B CA 1
ATOM 1515 C C . ILE B 1 79 ? 6.996 -22.562 -3.789 1 98.88 79 ILE B C 1
ATOM 1517 O O . ILE B 1 79 ? 6.723 -23.75 -3.725 1 98.88 79 ILE B O 1
ATOM 1521 N N . THR B 1 80 ? 8.086 -22.062 -3.244 1 98.94 80 THR B N 1
ATOM 1522 C CA . THR B 1 80 ? 9.031 -22.844 -2.469 1 98.94 80 THR B CA 1
ATOM 1523 C C . THR B 1 80 ? 8.758 -22.719 -0.974 1 98.94 80 THR B C 1
ATOM 1525 O O . THR B 1 80 ? 7.875 -21.953 -0.567 1 98.94 80 THR B O 1
ATOM 1528 N N . LYS B 1 81 ? 9.516 -23.469 -0.162 1 98.81 81 LYS B N 1
ATOM 1529 C CA . LYS B 1 81 ? 9.461 -23.297 1.287 1 98.81 81 LYS B CA 1
ATOM 1530 C C . LYS B 1 81 ? 9.828 -21.875 1.69 1 98.81 81 LYS B C 1
ATOM 1532 O O . LYS B 1 81 ? 9.188 -21.297 2.57 1 98.81 81 LYS B O 1
ATOM 1537 N N . THR B 1 82 ? 10.859 -21.344 1.059 1 98.88 82 THR B N 1
ATOM 1538 C CA . THR B 1 82 ? 11.266 -19.969 1.296 1 98.88 82 THR B CA 1
ATOM 1539 C C . THR B 1 82 ? 10.141 -19 0.941 1 98.88 82 THR B C 1
ATOM 1541 O O . THR B 1 82 ? 9.859 -18.078 1.695 1 98.88 82 THR B O 1
ATOM 1544 N N . GLY B 1 83 ? 9.484 -19.219 -0.196 1 98.88 83 GLY B N 1
ATOM 1545 C CA . GLY B 1 83 ? 8.367 -18.375 -0.618 1 98.88 83 GLY B CA 1
ATOM 1546 C C . GLY B 1 83 ? 7.207 -18.406 0.358 1 98.88 83 GLY B C 1
ATOM 1547 O O . GLY B 1 83 ? 6.574 -17.375 0.597 1 98.88 83 GLY B O 1
ATOM 1548 N N . ARG B 1 84 ? 6.949 -19.562 0.932 1 98.81 84 ARG B N 1
ATOM 1549 C CA . ARG B 1 84 ? 5.875 -19.688 1.912 1 98.81 84 ARG B CA 1
ATOM 1550 C C . ARG B 1 84 ? 6.203 -18.906 3.186 1 98.81 84 ARG B C 1
ATOM 1552 O O . ARG B 1 84 ? 5.324 -18.297 3.795 1 98.81 84 ARG B O 1
ATOM 1559 N N . LYS B 1 85 ? 7.445 -19 3.58 1 98.75 85 LYS B N 1
ATOM 1560 C CA . LYS B 1 85 ? 7.883 -18.234 4.738 1 98.75 85 LYS B CA 1
ATOM 1561 C C . LYS B 1 85 ? 7.727 -16.734 4.492 1 98.75 85 LYS B C 1
ATOM 1563 O O . LYS B 1 85 ? 7.219 -16.016 5.348 1 98.75 85 LYS B O 1
ATOM 1568 N N . VAL B 1 86 ? 8.125 -16.312 3.314 1 98.5 86 VAL B N 1
ATOM 1569 C CA . VAL B 1 86 ? 8.031 -14.906 2.951 1 98.5 86 VAL B CA 1
ATOM 1570 C C . VAL B 1 86 ? 6.566 -14.484 2.898 1 98.5 86 VAL B C 1
ATOM 1572 O O . VAL B 1 86 ? 6.211 -13.391 3.348 1 98.5 86 VAL B O 1
ATOM 1575 N N . LEU B 1 87 ? 5.734 -15.32 2.35 1 98.5 87 LEU B N 1
ATOM 1576 C CA . LEU B 1 87 ? 4.305 -15.031 2.303 1 98.5 87 LEU B CA 1
ATOM 1577 C C . LEU B 1 87 ? 3.76 -14.766 3.701 1 98.5 87 LEU B C 1
ATOM 1579 O O . LEU B 1 87 ? 3.033 -13.789 3.912 1 98.5 87 LEU B O 1
ATOM 1583 N N . GLU B 1 88 ? 4.098 -15.648 4.633 1 98.38 88 GLU B N 1
ATOM 1584 C CA . GLU B 1 88 ? 3.605 -15.477 5.996 1 98.38 88 GLU B CA 1
ATOM 1585 C C . GLU B 1 88 ? 4.137 -14.188 6.617 1 98.38 88 GLU B C 1
ATOM 1587 O O . GLU B 1 88 ? 3.406 -13.484 7.324 1 98.38 88 GLU B O 1
ATOM 1592 N N . GLU B 1 89 ? 5.379 -13.852 6.371 1 98.06 89 GLU B N 1
ATOM 1593 C CA . GLU B 1 89 ? 5.953 -12.594 6.848 1 98.06 89 GLU B CA 1
ATOM 1594 C C . GLU B 1 89 ? 5.215 -11.391 6.258 1 98.06 89 GLU B C 1
ATOM 1596 O O . GLU B 1 89 ? 4.914 -10.438 6.969 1 98.06 89 GLU B O 1
ATOM 1601 N N . LYS B 1 90 ? 4.926 -11.461 4.988 1 97.69 90 LYS B N 1
ATOM 1602 C CA . LYS B 1 90 ? 4.258 -10.352 4.312 1 97.69 90 LYS B CA 1
ATOM 1603 C C . LYS B 1 90 ? 2.814 -10.211 4.789 1 97.69 90 LYS B C 1
ATOM 1605 O O . LYS B 1 90 ? 2.299 -9.094 4.895 1 97.69 90 LYS B O 1
ATOM 1610 N N . LYS B 1 91 ? 2.182 -11.305 5.055 1 97.81 91 LYS B N 1
ATOM 1611 C CA . LYS B 1 91 ? 0.839 -11.25 5.625 1 97.81 91 LYS B CA 1
ATOM 1612 C C . LYS B 1 91 ? 0.845 -10.523 6.969 1 97.81 91 LYS B C 1
ATOM 1614 O O . LYS B 1 91 ? -0.048 -9.727 7.254 1 97.81 91 LYS B O 1
ATOM 1619 N N . GLU B 1 92 ? 1.798 -10.852 7.746 1 97.81 92 GLU B N 1
ATOM 1620 C CA . GLU B 1 92 ? 1.919 -10.195 9.047 1 97.81 92 GLU B CA 1
ATOM 1621 C C . GLU B 1 92 ? 2.186 -8.703 8.891 1 97.81 92 GLU B C 1
ATOM 1623 O O . GLU B 1 92 ? 1.567 -7.883 9.57 1 97.81 92 GLU B O 1
ATOM 1628 N N . GLU 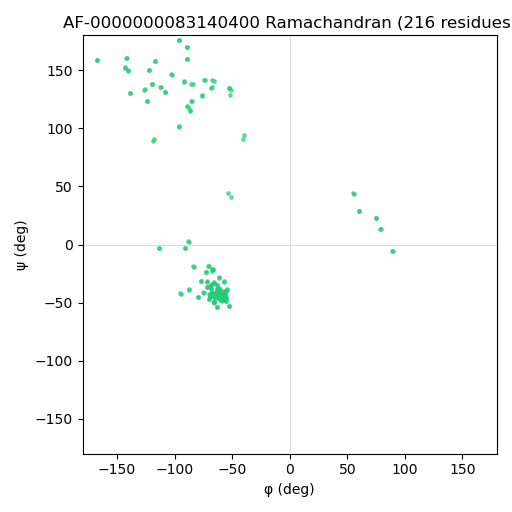B 1 93 ? 3.086 -8.383 8 1 97.25 93 GLU B N 1
ATOM 1629 C CA . GLU B 1 93 ? 3.359 -6.977 7.719 1 97.25 93 GLU B CA 1
ATOM 1630 C C . GLU B 1 93 ? 2.098 -6.25 7.266 1 97.25 93 GLU B C 1
ATOM 1632 O O . GLU B 1 93 ? 1.843 -5.117 7.688 1 97.25 93 GLU B O 1
ATOM 1637 N N . TRP B 1 94 ? 1.375 -6.902 6.387 1 97.31 94 TRP B N 1
ATOM 1638 C CA . TRP B 1 94 ? 0.147 -6.316 5.863 1 97.31 94 TRP B CA 1
ATOM 1639 C C . TRP B 1 94 ? -0.848 -6.039 6.984 1 97.31 94 TRP B C 1
ATOM 1641 O O . TRP B 1 94 ? -1.479 -4.98 7.016 1 97.31 94 TRP B O 1
ATOM 1651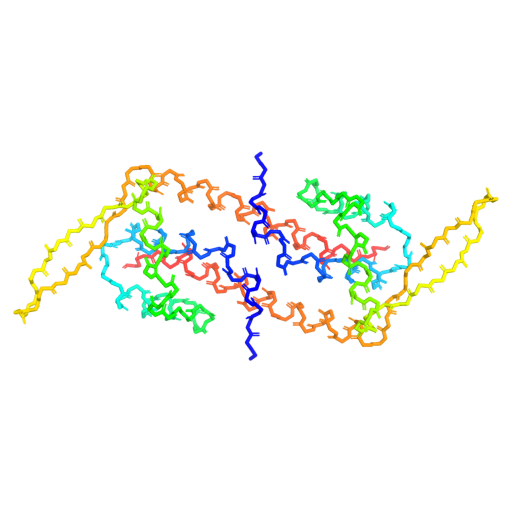 N N . LYS B 1 95 ? -0.985 -6.965 7.859 1 97.5 95 LYS B N 1
ATOM 1652 C CA . LYS B 1 95 ? -1.903 -6.801 8.984 1 97.5 95 LYS B CA 1
ATOM 1653 C C . LYS B 1 95 ? -1.512 -5.602 9.844 1 97.5 95 LYS B C 1
ATOM 1655 O O . LYS B 1 95 ? -2.365 -4.793 10.219 1 97.5 95 LYS B O 1
ATOM 1660 N N . ILE B 1 96 ? -0.268 -5.492 10.164 1 97.38 96 ILE B N 1
ATOM 1661 C CA . ILE B 1 96 ? 0.24 -4.391 10.969 1 97.38 96 ILE B CA 1
ATOM 1662 C C . ILE B 1 96 ? 0.022 -3.068 10.234 1 97.38 96 ILE B C 1
ATOM 1664 O O . ILE B 1 96 ? -0.498 -2.109 10.812 1 97.38 96 ILE B O 1
ATOM 1668 N N . TYR B 1 97 ? 0.35 -3.064 8.961 1 97.38 97 TYR B N 1
ATOM 1669 C CA . TYR B 1 97 ? 0.229 -1.88 8.117 1 97.38 97 TYR B CA 1
ATOM 1670 C C . TYR B 1 97 ? -1.225 -1.439 8 1 97.38 97 TYR B C 1
ATOM 1672 O O . TYR B 1 97 ? -1.545 -0.269 8.219 1 97.38 97 TYR B O 1
ATOM 1680 N N . SER B 1 98 ? -2.055 -2.352 7.613 1 97.38 98 SER B N 1
ATOM 1681 C CA . SER B 1 98 ? -3.449 -1.99 7.387 1 97.38 98 SER B CA 1
ATOM 1682 C C . SER B 1 98 ? -4.117 -1.519 8.672 1 97.38 98 SER B C 1
ATOM 1684 O O . SER B 1 98 ? -4.934 -0.597 8.656 1 97.38 98 SER B O 1
ATOM 1686 N N . SER B 1 99 ? -3.807 -2.127 9.805 1 97.44 99 SER B N 1
ATOM 1687 C CA . SER B 1 99 ? -4.328 -1.675 11.094 1 97.44 99 SER B CA 1
ATOM 1688 C C . SER B 1 99 ? -3.861 -0.259 11.414 1 97.44 99 SER B C 1
ATOM 1690 O O . SER B 1 99 ? -4.633 0.554 11.922 1 97.44 99 SER B O 1
ATOM 1692 N N . ALA B 1 100 ? -2.627 0.025 11.141 1 97.38 100 ALA B N 1
ATOM 1693 C CA . ALA B 1 100 ? -2.074 1.358 11.375 1 97.38 100 ALA B CA 1
ATOM 1694 C C . ALA B 1 100 ? -2.812 2.408 10.547 1 97.38 100 ALA B C 1
ATOM 1696 O O . ALA B 1 100 ? -3.139 3.484 11.047 1 97.38 100 ALA B O 1
ATOM 1697 N N . VAL B 1 101 ? -3.043 2.111 9.289 1 97.94 101 VAL B N 1
ATOM 1698 C CA . VAL B 1 101 ? -3.758 3.035 8.414 1 97.94 101 VAL B CA 1
ATOM 1699 C C . VAL B 1 101 ? -5.148 3.311 8.977 1 97.94 101 VAL B C 1
ATOM 1701 O O . VAL B 1 101 ? -5.566 4.465 9.078 1 97.94 101 VAL B O 1
ATOM 1704 N N . VAL B 1 102 ? -5.824 2.287 9.352 1 97.69 102 VAL B N 1
ATOM 1705 C CA . VAL B 1 102 ? -7.184 2.422 9.867 1 97.69 102 VAL B CA 1
ATOM 1706 C C . VAL B 1 102 ? -7.168 3.26 11.141 1 97.69 102 VAL B C 1
ATOM 1708 O O . VAL B 1 102 ? -8.055 4.086 11.359 1 97.69 102 VAL B O 1
ATOM 1711 N N . ASN B 1 103 ? -6.195 3.043 11.977 1 97.44 103 ASN B N 1
ATOM 1712 C CA . ASN B 1 103 ? -6.078 3.814 13.211 1 97.44 103 ASN B CA 1
ATOM 1713 C C . ASN B 1 103 ? -5.945 5.309 12.93 1 97.44 103 ASN B C 1
ATOM 1715 O O . ASN B 1 103 ? -6.535 6.133 13.625 1 97.44 103 ASN B O 1
ATOM 1719 N N . VAL B 1 104 ? -5.164 5.652 11.961 1 98 104 VAL B N 1
ATOM 1720 C CA . VAL B 1 104 ? -4.961 7.059 11.625 1 98 104 VAL B CA 1
ATOM 1721 C C . VAL B 1 104 ? -6.234 7.633 11.016 1 98 104 VAL B C 1
ATOM 1723 O O . VAL B 1 104 ? -6.629 8.758 11.328 1 98 104 VAL B O 1
ATOM 1726 N N . LEU B 1 105 ? -6.871 6.871 10.141 1 97.56 105 LEU B N 1
ATOM 1727 C CA . LEU B 1 105 ? -8.062 7.352 9.445 1 97.56 105 LEU B CA 1
ATOM 1728 C C . LEU B 1 105 ? -9.219 7.531 10.414 1 97.56 105 LEU B C 1
ATOM 1730 O O . LEU B 1 105 ? -10.047 8.43 10.234 1 97.56 105 LEU B O 1
ATOM 1734 N N . ASN B 1 106 ? -9.414 6.562 11.344 1 86.81 106 ASN B N 1
ATOM 1735 C CA . ASN B 1 106 ? -10.531 6.594 12.281 1 86.81 106 ASN B CA 1
ATOM 1736 C C . ASN B 1 106 ? -10.219 7.469 13.492 1 86.81 106 ASN B C 1
ATOM 1738 O O . ASN B 1 106 ? -11.102 7.75 14.305 1 86.81 106 ASN B O 1
ATOM 1742 N N . ALA B 1 107 ? -8.961 7.746 13.766 1 65.75 107 ALA B N 1
ATOM 1743 C CA . ALA B 1 107 ? -8.625 8.578 14.914 1 65.75 107 ALA B CA 1
ATOM 1744 C C . ALA B 1 107 ? -9.422 9.875 14.898 1 65.75 107 ALA B C 1
ATOM 1746 O O . ALA B 1 107 ? -8.953 10.898 14.391 1 65.75 107 ALA B O 1
ATOM 1747 N N . ALA B 1 108 ? -10.742 9.867 14.539 1 50.34 108 ALA B N 1
ATOM 1748 C CA . ALA B 1 108 ? -11.57 11.039 14.805 1 50.34 108 ALA B CA 1
ATOM 1749 C C . ALA B 1 108 ? -11.453 11.484 16.266 1 50.34 108 ALA B C 1
ATOM 1751 O O . ALA B 1 108 ? -11.227 10.664 17.156 1 50.34 108 ALA B O 1
ATOM 1752 N N . VAL B 1 109 ? -11.234 12.93 16.453 1 39.41 109 VAL B N 1
ATOM 1753 C CA . VAL B 1 109 ? -11.258 13.781 17.641 1 39.41 109 VAL B CA 1
ATOM 1754 C C . VAL B 1 109 ? -12.414 13.359 18.547 1 39.41 109 VAL B C 1
ATOM 1756 O O . VAL B 1 109 ? -13.562 13.312 18.109 1 39.41 109 VAL B O 1
ATOM 1759 N N . CYS B 1 110 ? -12.156 12.398 19.531 1 27.58 110 CYS B N 1
ATOM 1760 C CA . CYS B 1 110 ? -13.07 12.688 20.641 1 27.58 110 CYS B CA 1
ATOM 1761 C C . CYS B 1 110 ? -13.008 14.156 21.031 1 27.58 110 CYS B C 1
ATOM 1763 O O . CYS B 1 110 ? -11.938 14.773 20.984 1 27.58 110 CYS B O 1
#

Solvent-accessible surface area (backbone atoms only — not comparable to full-atom values): 11984 Å² total; per-residue (Å²): 133,85,62,59,62,52,49,51,61,41,45,45,66,47,52,52,45,51,53,27,70,72,43,69,39,32,69,68,56,46,39,51,50,44,15,57,48,20,71,61,68,48,72,64,49,72,83,56,45,50,59,51,50,51,53,35,36,77,70,46,26,29,48,76,47,79,45,74,55,96,90,38,79,40,58,31,34,37,57,33,74,59,23,50,52,49,35,53,53,44,51,52,35,47,52,55,49,54,52,21,51,49,39,48,72,62,60,62,84,126,133,86,61,59,63,53,49,53,60,42,44,44,66,46,53,53,46,51,53,28,70,75,44,69,39,33,68,68,56,46,38,51,50,43,16,59,49,20,71,63,69,47,73,64,48,71,83,57,46,49,60,52,50,50,53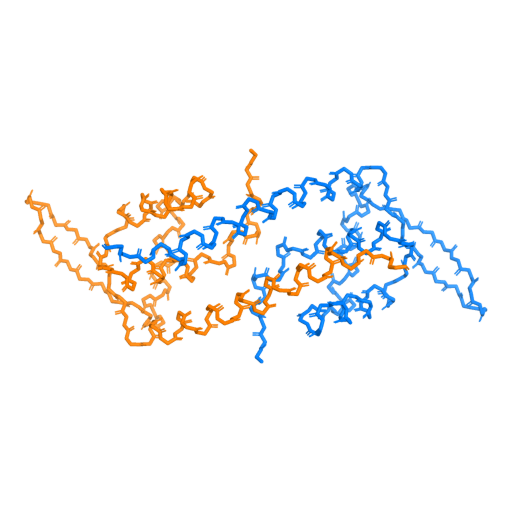,35,36,76,70,45,25,30,49,75,48,79,45,73,55,97,89,39,78,42,61,30,36,38,57,34,74,60,22,52,52,50,34,54,52,45,52,52,35,47,52,55,50,53,51,22,51,48,39,50,72,61,62,62,84,123

Secondary structure (DSSP, 8-state):
-PPPHHHHHHHHHHHHHHHHHHS-EEHHHHHHHHHHHTTTS----HHHHHHHHHHHHHTTSEEEEEEEETTEEEEEEEE-HHHHHHHHHHHHHHHHHHHHHHHHHH----/-PPPHHHHHHHHHHHHHHHHHHS-EEHHHHHHHHHHHTTTS----HHHHHHHHHHHHHTTSEEEEEEEETTEEEEEEEE-HHHHHHHHHHHHHHHHHHHHHHHHHH----

Radius of gyration: 20.49 Å; Cα contacts (8 Å, |Δi|>4): 298; chains: 2; bounding box: 30×63×49 Å

Nearest PDB structures (foldseek):
  1xma-assembly1_A  TM=9.016E-01  e=5.510E-09  Acetivibrio thermocellus
  1xma-assembly1_B-2  TM=9.049E-01  e=1.822E-08  Acetivibrio thermocellus
  8zf1-assembly1_A  TM=8.130E-01  e=6.831E-08  Lactococcus cremoris subsp. cremoris MG1363
  7q34-assembly1_A  TM=8.178E-01  e=1.756E-07  Lactococcus lactis subsp. lactis
  5x11-assembly3_D  TM=8.972E-01  e=1.078E-04  Bacillus spizizenii str. W23

pLDDT: mean 94.29, std 11.13, range [27.39, 98.94]

Foldseek 3Di:
DADDPVVCVLCVLLVLLVVQVVDKDFDVRSQVVSCVVVVNRDHDDPVRRPVSVVVCVVVVQWDWDWDDDPNDITIIIHGDPVVVVVSVVVVVVCVVVVVVVVCVVPVPDD/DADDPVVCVLCVLLVLLVVQVVDKDFDVRSQVVSCVVVVNRDHDDPVRRPVSVVVCVVVVQWDWDWDDDPNDITIIIHGDPVVVVVSVVVVVVCVVVVVVVVCVVPVPDD

Organism: NCBI:txid33039

Sequence (220 aa):
MAVDRSLVSGSTTMLLLKLLSEKDMYGYEMIETLREKSQNVFELKAGTLYPLLHGMEDKKYLTVYEKEVGGKVRKYYSITKTGRKVLEEKKEEWKIYSSAVVNVLNAAVCMAVDRSLVSGSTTMLLLKLLSEKDMYGYEMIETLREKSQNVFELKAGTLYPLLHGMEDKKYLTVYEKEVGGKVRKYYSITKTGRKVLEEKKEEWKIYSSAVVNVLNAAVC